Protein AF-I4B766-F1 (afdb_monomer)

pLDDT: mean 84.61, std 9.92, range [48.22, 97.88]

Foldseek 3Di:
DEDQDLAAEEAAWAQQLQQFPPVLVVSQVVQHAYEYELLLQQLPCVVDARPHYEYEDEALDDAQSNQLRDPPHAYAYEYEPNHHPNNPDHPDDHHYAYAYEPPDDDDGHYFHDLLDSSRSVVRCSLPPHYPDPAHEYEYHSQQLFADVVQQTHPSSQSRDDPVCSVVVVVVSVVVFVVQQDDWDAAPVGDIGTGHPSSNSSLVSSLVVLVPGDPRYAAEYAHPRHNNHPSHHYDHRDGD

Structure (mmCIF, N/CA/C/O backbone):
data_AF-I4B766-F1
#
_entry.id   AF-I4B766-F1
#
loop_
_atom_site.group_PDB
_atom_site.id
_atom_site.type_symbol
_atom_site.label_atom_id
_atom_site.label_alt_id
_atom_site.label_comp_id
_atom_site.label_asym_id
_atom_site.label_entity_id
_atom_site.label_seq_id
_atom_site.pdbx_PDB_ins_code
_atom_site.Cartn_x
_atom_site.Cartn_y
_atom_site.Cartn_z
_atom_site.occupancy
_atom_site.B_iso_or_equiv
_atom_site.auth_seq_id
_atom_site.auth_comp_id
_atom_site.auth_asym_id
_atom_site.auth_atom_id
_atom_site.pdbx_PDB_model_num
ATOM 1 N N . MET A 1 1 ? -17.262 0.513 9.014 1.00 52.03 1 MET A N 1
ATOM 2 C CA . MET A 1 1 ? -16.783 -0.826 8.603 1.00 52.03 1 MET A CA 1
ATOM 3 C C . MET A 1 1 ? -16.331 -1.555 9.855 1.00 52.03 1 MET A C 1
ATOM 5 O O . MET A 1 1 ? -15.591 -0.949 10.618 1.00 52.03 1 MET A O 1
ATOM 9 N N . SER A 1 2 ? -16.809 -2.775 10.104 1.00 48.22 2 SER A N 1
ATOM 10 C CA . SER A 1 2 ? -16.360 -3.626 11.214 1.00 48.22 2 SER A CA 1
ATOM 11 C C . SER A 1 2 ? -15.450 -4.730 10.671 1.00 48.22 2 SER A C 1
ATOM 13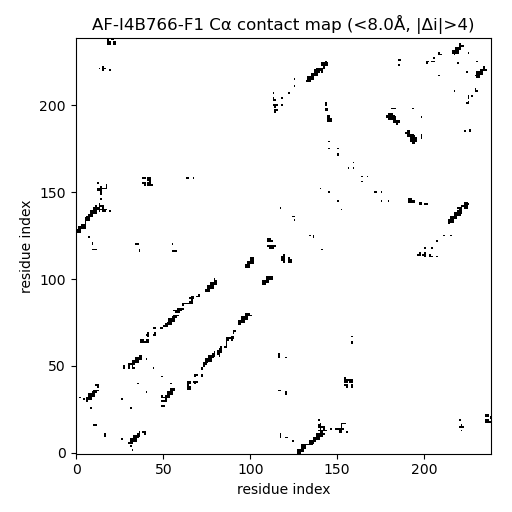 O O . SER A 1 2 ? -15.782 -5.365 9.671 1.00 48.22 2 SER A O 1
ATOM 15 N N . SER A 1 3 ? -14.290 -4.951 11.296 1.00 55.28 3 SER A N 1
ATOM 16 C CA . SER A 1 3 ? -13.492 -6.161 11.062 1.00 55.28 3 SER A CA 1
ATOM 17 C C . SER A 1 3 ? -13.573 -7.079 12.275 1.00 55.28 3 SER A C 1
ATOM 19 O O . SER A 1 3 ? -13.255 -6.656 13.382 1.00 55.28 3 SER A O 1
ATOM 21 N N . GLU A 1 4 ? -13.968 -8.335 12.053 1.00 61.53 4 GLU A N 1
ATOM 22 C CA . GLU A 1 4 ? -14.060 -9.373 13.098 1.00 61.53 4 GLU A CA 1
ATOM 23 C C . GLU A 1 4 ? -12.710 -9.735 13.742 1.00 61.53 4 GLU A C 1
ATOM 25 O O . GLU A 1 4 ? -12.682 -10.268 14.846 1.00 61.53 4 GLU A O 1
ATOM 30 N N . ALA A 1 5 ? -11.592 -9.426 13.077 1.00 67.00 5 ALA A N 1
ATOM 31 C CA . ALA A 1 5 ? -10.244 -9.639 13.588 1.00 67.00 5 ALA A CA 1
ATOM 32 C C . ALA A 1 5 ? -9.414 -8.361 13.414 1.00 67.00 5 ALA A C 1
ATOM 34 O O . ALA A 1 5 ? -9.482 -7.705 12.369 1.00 67.00 5 ALA A O 1
ATOM 35 N N . GLY A 1 6 ? -8.598 -8.033 14.418 1.00 89.88 6 GLY A N 1
ATOM 36 C CA . GLY A 1 6 ? -7.631 -6.933 14.376 1.00 89.88 6 GLY A CA 1
ATOM 37 C C . GLY A 1 6 ? -6.416 -7.198 13.477 1.00 89.88 6 GLY A C 1
ATOM 38 O O . GLY A 1 6 ? -5.398 -6.550 13.672 1.00 89.88 6 GLY A O 1
ATOM 39 N N . LEU A 1 7 ? -6.486 -8.148 12.535 1.00 95.31 7 LEU A N 1
ATOM 40 C CA . LEU A 1 7 ? -5.377 -8.571 11.676 1.00 95.31 7 LEU A CA 1
ATOM 41 C C . LEU A 1 7 ? -5.527 -8.013 10.254 1.00 95.31 7 LEU A C 1
ATOM 43 O O . LEU A 1 7 ? -6.468 -8.360 9.533 1.00 95.31 7 LEU A O 1
ATOM 47 N N . PHE A 1 8 ? -4.558 -7.205 9.832 1.00 97.25 8 PHE A N 1
ATOM 48 C CA . PHE A 1 8 ? -4.553 -6.526 8.538 1.00 97.25 8 PHE A CA 1
ATOM 49 C C . PHE A 1 8 ? -3.269 -6.797 7.758 1.00 97.25 8 PHE A C 1
ATOM 51 O O . PHE A 1 8 ? -2.183 -6.874 8.330 1.00 97.25 8 PHE A O 1
ATOM 58 N N . ALA A 1 9 ? -3.399 -6.886 6.437 1.00 97.75 9 ALA A N 1
ATOM 59 C CA . ALA A 1 9 ? -2.281 -6.981 5.506 1.00 97.75 9 ALA A CA 1
ATOM 60 C C . ALA A 1 9 ? -2.401 -5.875 4.455 1.00 97.75 9 ALA A C 1
ATOM 62 O O . ALA A 1 9 ? -3.359 -5.847 3.685 1.00 97.75 9 ALA A O 1
ATOM 63 N N . LEU A 1 10 ? -1.448 -4.950 4.441 1.00 97.62 10 LEU A N 1
ATOM 64 C CA . LEU A 1 10 ? -1.419 -3.807 3.538 1.00 97.62 10 LEU A CA 1
ATOM 65 C C . LEU A 1 10 ? -0.436 -4.089 2.416 1.00 97.62 10 LEU A C 1
ATOM 67 O O . LEU A 1 10 ? 0.755 -4.286 2.659 1.00 97.62 10 LEU A O 1
ATOM 71 N N . ILE A 1 11 ? -0.952 -4.090 1.193 1.00 96.56 11 ILE A N 1
ATOM 72 C CA . ILE A 1 11 ? -0.219 -4.460 -0.009 1.00 96.56 11 ILE A CA 1
ATOM 73 C C . ILE A 1 11 ? 0.042 -3.206 -0.846 1.00 96.56 11 ILE A C 1
ATOM 75 O O . ILE A 1 11 ? -0.844 -2.673 -1.529 1.00 96.56 11 ILE A O 1
ATOM 79 N N . GLY A 1 12 ? 1.274 -2.716 -0.759 1.00 93.50 12 GLY A N 1
ATOM 80 C CA . GLY A 1 12 ? 1.823 -1.670 -1.612 1.00 93.50 12 GLY A CA 1
ATOM 81 C C . GLY A 1 12 ? 2.318 -2.208 -2.955 1.00 93.50 12 GLY A C 1
ATOM 82 O O . GLY A 1 12 ? 2.322 -3.411 -3.201 1.00 93.50 12 GLY A O 1
ATOM 83 N N . ALA A 1 13 ? 2.745 -1.299 -3.831 1.00 88.88 13 ALA A N 1
ATOM 84 C CA . ALA A 1 13 ? 3.254 -1.627 -5.167 1.00 88.88 13 ALA A CA 1
ATOM 85 C C . ALA A 1 13 ? 4.788 -1.721 -5.253 1.00 88.88 13 ALA A C 1
ATOM 87 O O . ALA A 1 13 ? 5.343 -1.825 -6.350 1.00 88.88 13 ALA A O 1
ATOM 88 N N . GLY A 1 14 ? 5.467 -1.644 -4.109 1.00 89.06 14 GLY A N 1
ATOM 89 C CA . GLY A 1 14 ? 6.917 -1.680 -4.022 1.00 89.06 14 GLY A CA 1
ATOM 90 C C . GLY A 1 14 ? 7.505 -3.021 -4.494 1.00 89.06 14 GLY A C 1
ATOM 91 O O . GLY A 1 14 ? 6.898 -4.067 -4.235 1.00 89.06 14 GLY A O 1
ATOM 92 N N . PRO A 1 15 ? 8.671 -3.018 -5.172 1.00 86.44 15 PRO A N 1
ATOM 93 C CA . PRO A 1 15 ? 9.319 -4.226 -5.689 1.00 86.44 15 PRO A CA 1
ATOM 94 C C . PRO A 1 15 ? 9.550 -5.341 -4.66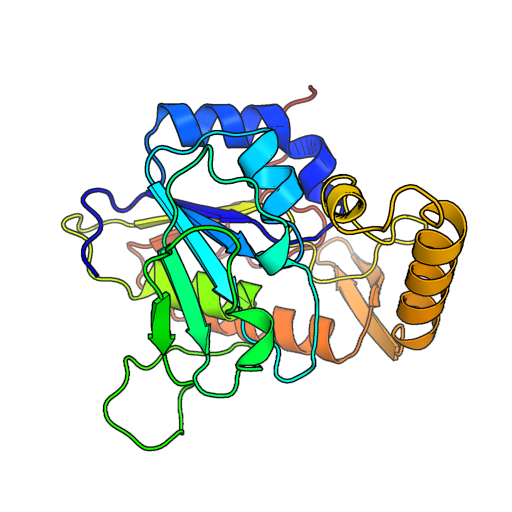3 1.00 86.44 15 PRO A C 1
ATOM 96 O O . PRO A 1 15 ? 9.545 -6.514 -5.027 1.00 86.44 15 PRO A O 1
ATOM 99 N N . SER A 1 16 ? 9.705 -5.022 -3.375 1.00 88.62 16 SER A N 1
ATOM 100 C CA . SER A 1 16 ? 9.927 -6.046 -2.345 1.00 88.62 16 SER A CA 1
ATOM 101 C C . SER A 1 16 ? 8.760 -7.006 -2.144 1.00 88.62 16 SER A C 1
ATOM 103 O O . SER A 1 16 ? 8.944 -8.082 -1.569 1.00 88.62 16 SER A O 1
ATOM 105 N N . LEU A 1 17 ? 7.574 -6.660 -2.651 1.00 91.62 17 LEU A N 1
ATOM 106 C CA . LEU A 1 17 ? 6.425 -7.557 -2.671 1.00 91.62 17 LEU A CA 1
ATOM 107 C C . LEU A 1 17 ? 6.718 -8.863 -3.427 1.00 91.62 17 LEU A C 1
ATOM 109 O O . LEU A 1 17 ? 6.126 -9.896 -3.111 1.00 91.62 17 LEU A O 1
ATOM 113 N N . ASP A 1 18 ? 7.644 -8.843 -4.389 1.00 89.44 18 ASP A N 1
ATOM 114 C CA . ASP A 1 18 ? 8.022 -10.017 -5.184 1.00 89.44 18 ASP A CA 1
ATOM 115 C C . ASP A 1 18 ? 8.588 -11.161 -4.329 1.00 89.44 18 ASP A C 1
ATOM 117 O O . ASP A 1 18 ? 8.518 -12.316 -4.745 1.00 89.44 18 ASP A O 1
ATOM 121 N N . TYR A 1 19 ? 9.075 -10.855 -3.122 1.00 90.19 19 TYR A N 1
ATOM 122 C CA . TYR A 1 19 ? 9.678 -11.820 -2.200 1.00 90.19 19 TYR A CA 1
ATOM 123 C C . TYR A 1 19 ? 8.750 -12.256 -1.058 1.00 90.19 19 TYR A C 1
ATOM 125 O O . TYR A 1 19 ? 9.179 -13.009 -0.196 1.00 90.19 19 TYR A O 1
ATOM 133 N N . CYS A 1 20 ? 7.499 -11.789 -1.019 1.00 93.25 20 CYS A N 1
ATOM 134 C CA . CYS A 1 20 ? 6.600 -11.969 0.131 1.00 93.25 20 CYS A CA 1
ATOM 135 C C . CYS A 1 20 ? 5.576 -13.114 -0.033 1.00 93.25 20 CYS A C 1
ATOM 137 O O . CYS A 1 20 ? 4.532 -13.114 0.624 1.00 93.25 20 CYS A O 1
ATOM 139 N N . ASP A 1 21 ? 5.811 -14.067 -0.943 1.00 93.50 21 ASP A N 1
ATOM 140 C CA . ASP A 1 21 ? 4.849 -15.137 -1.260 1.00 93.50 21 ASP A CA 1
ATOM 141 C C . ASP A 1 21 ? 4.462 -15.966 -0.010 1.00 93.50 21 ASP A C 1
ATOM 143 O O . ASP A 1 21 ? 3.279 -16.275 0.200 1.00 93.50 21 ASP A O 1
ATOM 147 N N . THR A 1 22 ? 5.441 -16.291 0.842 1.00 94.88 22 THR A N 1
ATOM 148 C CA . THR A 1 22 ? 5.249 -17.085 2.068 1.00 94.88 22 THR A CA 1
ATOM 149 C C . THR A 1 22 ? 4.428 -16.325 3.107 1.00 94.88 22 THR A C 1
ATOM 151 O O . THR A 1 22 ? 3.472 -16.862 3.669 1.00 94.88 22 THR A O 1
ATOM 154 N N . GLU A 1 23 ? 4.748 -15.052 3.324 1.00 96.62 23 GLU A N 1
ATOM 155 C CA . GLU A 1 23 ? 4.090 -14.174 4.293 1.00 96.62 23 GLU A CA 1
ATOM 156 C C . GLU A 1 23 ? 2.638 -13.916 3.903 1.00 96.62 23 GLU A C 1
ATOM 158 O O . GLU A 1 23 ? 1.744 -13.987 4.746 1.00 96.62 23 GLU A O 1
ATOM 163 N N . ILE A 1 24 ? 2.379 -13.670 2.616 1.00 96.88 24 ILE A N 1
ATOM 164 C CA . ILE A 1 24 ? 1.016 -13.493 2.106 1.00 96.88 24 ILE A CA 1
ATOM 165 C C . ILE A 1 24 ? 0.209 -14.775 2.327 1.00 96.88 24 ILE A C 1
ATOM 167 O O . ILE A 1 24 ? -0.932 -14.715 2.788 1.00 96.88 24 ILE A O 1
ATOM 171 N N . SER A 1 25 ? 0.804 -15.940 2.059 1.00 95.88 25 SER A N 1
ATOM 172 C CA . SER A 1 25 ? 0.158 -17.241 2.273 1.00 95.88 25 SER A CA 1
ATOM 173 C C . SER A 1 25 ? -0.149 -17.508 3.749 1.00 95.88 25 SER A C 1
ATOM 175 O O . SER A 1 25 ? -1.208 -18.046 4.080 1.00 95.88 25 SER A O 1
ATOM 177 N N . ASP A 1 26 ? 0.739 -17.107 4.656 1.00 96.25 26 ASP A N 1
ATOM 178 C CA . ASP A 1 26 ? 0.492 -17.168 6.094 1.00 96.25 26 ASP A CA 1
ATOM 179 C C . ASP A 1 26 ? -0.667 -16.258 6.523 1.00 96.25 26 ASP A C 1
ATOM 181 O O . ASP A 1 26 ? -1.613 -16.712 7.169 1.00 96.25 26 ASP A O 1
ATOM 185 N N . LEU A 1 27 ? -0.659 -15.002 6.077 1.00 96.88 27 LEU A N 1
ATOM 186 C CA . LEU A 1 27 ? -1.700 -14.022 6.392 1.00 96.88 27 LEU A CA 1
ATOM 187 C C . LEU A 1 27 ? -3.075 -14.430 5.849 1.00 96.88 27 LEU A C 1
ATOM 189 O O . LEU A 1 27 ? -4.090 -14.225 6.519 1.00 96.88 27 LEU A O 1
ATOM 193 N N . LEU A 1 28 ? -3.116 -15.071 4.678 1.00 95.56 28 LEU A N 1
ATOM 194 C CA . LEU A 1 28 ? -4.330 -15.678 4.132 1.00 95.56 28 LEU A CA 1
ATOM 195 C C . LEU A 1 28 ? -4.878 -16.770 5.058 1.00 95.56 28 LEU A C 1
ATOM 197 O O . LEU A 1 28 ? -6.074 -16.771 5.354 1.00 95.56 28 LEU A O 1
ATOM 201 N N . ARG A 1 29 ? -4.016 -17.676 5.546 1.00 95.38 29 ARG A N 1
ATOM 202 C CA . ARG A 1 29 ? -4.412 -18.753 6.474 1.00 95.38 29 ARG A CA 1
ATOM 203 C C . ARG A 1 29 ? -4.898 -18.208 7.814 1.00 95.38 29 ARG A C 1
ATOM 205 O O . ARG A 1 29 ? -5.862 -18.734 8.363 1.00 95.38 29 ARG A O 1
ATOM 212 N N . ARG A 1 30 ? -4.2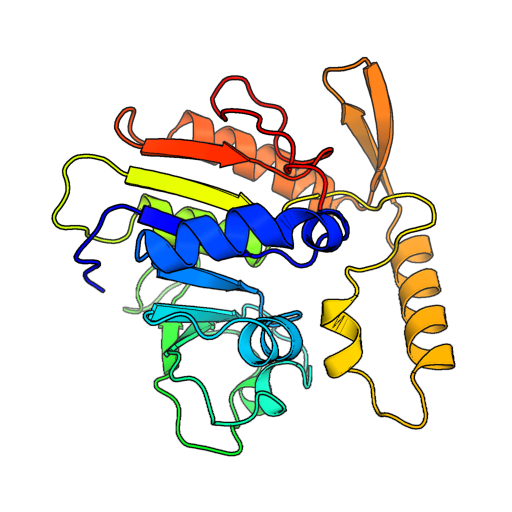73 -17.138 8.308 1.00 94.19 30 ARG A N 1
ATOM 213 C CA . ARG A 1 30 ? -4.661 -16.439 9.544 1.00 94.19 30 ARG A CA 1
ATOM 214 C C . ARG A 1 30 ? -5.930 -15.589 9.396 1.00 94.19 30 ARG A C 1
ATOM 216 O O . ARG A 1 30 ? -6.421 -15.064 10.389 1.00 94.19 30 ARG A O 1
ATOM 223 N N . GLY A 1 31 ? -6.470 -15.455 8.182 1.00 93.31 31 GLY A N 1
ATOM 224 C CA . GLY A 1 31 ? -7.712 -14.725 7.929 1.00 93.31 31 GLY A CA 1
ATOM 225 C C . GLY A 1 31 ? -7.564 -13.202 7.962 1.00 93.31 31 GLY A C 1
ATOM 226 O O . GLY A 1 31 ? -8.520 -12.515 8.320 1.00 93.31 31 GLY A O 1
ATOM 227 N N . ALA A 1 32 ? -6.392 -12.670 7.600 1.00 95.00 32 ALA A N 1
ATOM 228 C CA . ALA A 1 32 ? -6.164 -11.227 7.535 1.00 95.00 32 ALA A CA 1
ATOM 229 C C . ALA A 1 32 ? -7.143 -10.527 6.573 1.00 95.00 32 ALA A C 1
ATOM 231 O O . ALA A 1 32 ? -7.510 -11.075 5.527 1.00 95.00 32 ALA A O 1
ATOM 232 N N . HIS A 1 33 ? -7.525 -9.285 6.887 1.00 95.25 33 HIS A N 1
ATOM 233 C CA . HIS A 1 33 ? -8.171 -8.404 5.910 1.00 95.25 33 HIS A CA 1
ATOM 234 C C . HIS A 1 33 ? -7.088 -7.736 5.060 1.00 95.25 33 HIS A C 1
ATOM 236 O O . HIS A 1 33 ? -6.251 -6.989 5.568 1.00 95.25 33 HIS A O 1
ATOM 242 N N . PHE A 1 34 ? -7.110 -8.008 3.757 1.00 96.25 34 PHE A N 1
ATOM 243 C CA . PHE A 1 34 ? -6.157 -7.451 2.805 1.00 96.25 34 PHE A CA 1
ATOM 244 C C . PHE A 1 34 ? -6.609 -6.079 2.303 1.00 96.25 34 PHE A C 1
ATOM 246 O O . PHE A 1 34 ? -7.656 -5.956 1.665 1.00 96.25 34 PHE A O 1
ATOM 253 N N . PHE A 1 35 ? -5.809 -5.054 2.569 1.00 96.81 35 PHE A N 1
ATOM 254 C CA . PHE A 1 35 ? -5.934 -3.729 1.971 1.00 96.81 35 PHE A CA 1
ATOM 255 C C . PHE A 1 35 ? -4.921 -3.618 0.842 1.00 96.81 35 PHE A C 1
ATOM 257 O O . PHE A 1 35 ? -3.732 -3.849 1.044 1.00 96.81 35 PHE A O 1
ATOM 264 N N . ILE A 1 36 ? -5.396 -3.331 -0.363 1.00 95.12 36 ILE A N 1
ATOM 265 C CA . ILE A 1 36 ? -4.622 -3.526 -1.586 1.00 95.12 36 ILE A CA 1
ATOM 266 C C . ILE A 1 36 ? -4.590 -2.219 -2.373 1.00 95.12 36 ILE A C 1
ATOM 268 O O . ILE A 1 36 ? -5.640 -1.638 -2.650 1.00 95.12 36 ILE A O 1
ATOM 272 N N . SER A 1 37 ? -3.396 -1.773 -2.766 1.00 92.88 37 SER A N 1
ATOM 273 C CA . SER A 1 37 ? -3.249 -0.621 -3.665 1.00 92.88 37 SER A CA 1
ATOM 274 C C . SER A 1 37 ? -3.829 -0.947 -5.044 1.00 92.88 37 SER A C 1
ATOM 276 O O . SER A 1 37 ? -3.584 -2.025 -5.590 1.00 92.88 37 SER A O 1
ATOM 278 N N . ASP A 1 38 ? -4.576 -0.016 -5.630 1.00 88.12 38 ASP A N 1
ATOM 279 C CA . ASP A 1 38 ? -5.196 -0.176 -6.949 1.00 88.12 38 ASP A CA 1
ATOM 280 C C . ASP A 1 38 ? -4.236 -0.618 -8.064 1.00 88.12 38 ASP A C 1
ATOM 282 O O . ASP A 1 38 ? -4.604 -1.468 -8.878 1.00 88.12 38 ASP A O 1
ATOM 286 N N . SER A 1 39 ? -3.011 -0.095 -8.071 1.00 85.06 39 SER A N 1
ATOM 287 C CA . SER A 1 39 ? -1.978 -0.345 -9.081 1.00 85.06 39 SER A CA 1
ATOM 288 C C . SER A 1 39 ? -1.466 -1.785 -9.147 1.00 85.06 39 SER A C 1
ATOM 290 O O . SER A 1 39 ? -0.853 -2.152 -10.145 1.00 85.06 39 SER A O 1
ATOM 292 N N . ILE A 1 40 ? -1.718 -2.606 -8.125 1.00 87.69 40 ILE A N 1
ATOM 293 C CA . ILE A 1 40 ? -1.322 -4.027 -8.095 1.00 87.69 40 ILE A CA 1
ATOM 294 C C . ILE A 1 40 ? -2.504 -4.967 -7.891 1.00 87.69 40 ILE A C 1
ATOM 296 O O . ILE A 1 40 ? -2.341 -6.189 -7.898 1.00 87.69 40 ILE A O 1
ATOM 300 N N . ALA A 1 41 ? -3.708 -4.420 -7.714 1.00 89.38 41 ALA A N 1
ATOM 301 C CA . ALA A 1 41 ? -4.868 -5.186 -7.293 1.00 89.38 41 ALA A CA 1
ATOM 302 C C . ALA A 1 41 ? -5.235 -6.306 -8.273 1.00 89.38 41 ALA A C 1
ATOM 304 O O . ALA A 1 41 ? -5.638 -7.381 -7.835 1.00 89.38 41 ALA A O 1
ATOM 305 N N . SER A 1 42 ? -5.055 -6.104 -9.585 1.00 84.38 42 SER A N 1
ATOM 306 C CA . SER A 1 42 ? -5.356 -7.155 -10.565 1.00 84.38 42 SER A CA 1
ATOM 307 C C . SER A 1 42 ? -4.394 -8.332 -10.450 1.00 84.38 42 SER A C 1
ATOM 309 O O . SER A 1 42 ? -4.847 -9.474 -10.386 1.00 84.38 42 SER A O 1
ATOM 311 N N . GLY A 1 43 ? -3.085 -8.067 -10.419 1.00 85.69 43 GLY A N 1
ATOM 312 C CA . GLY A 1 43 ? -2.075 -9.119 -10.299 1.00 85.69 43 GLY A CA 1
ATOM 313 C C . GLY A 1 43 ? -2.166 -9.835 -8.953 1.00 85.69 43 GLY A C 1
ATOM 314 O O . GLY A 1 43 ? -2.143 -11.067 -8.898 1.00 85.69 43 GLY A O 1
ATOM 315 N N . PHE A 1 44 ? -2.370 -9.073 -7.873 1.00 90.81 44 PHE A N 1
ATOM 316 C CA . PHE A 1 44 ? -2.521 -9.628 -6.533 1.00 90.81 44 PHE A CA 1
ATOM 317 C C . PHE A 1 44 ? -3.748 -10.539 -6.432 1.00 90.81 44 PHE A C 1
ATOM 319 O O . PHE A 1 44 ? -3.616 -11.707 -6.082 1.00 90.81 44 PHE A O 1
ATOM 326 N N . LEU A 1 45 ? -4.940 -10.050 -6.788 1.00 89.31 45 LEU A N 1
ATOM 327 C CA . LEU A 1 45 ? -6.185 -10.814 -6.629 1.00 89.31 45 LEU A CA 1
ATOM 328 C C . LEU A 1 45 ? -6.297 -12.003 -7.594 1.00 89.31 45 LEU A C 1
ATOM 330 O O . LEU A 1 45 ? -7.066 -12.930 -7.348 1.00 89.31 45 LEU A O 1
ATOM 334 N N . ARG A 1 46 ? -5.536 -12.004 -8.694 1.00 85.25 46 ARG A N 1
ATOM 335 C CA . ARG A 1 46 ? -5.427 -13.173 -9.574 1.00 85.25 46 ARG A CA 1
ATOM 336 C C . ARG A 1 46 ? -4.609 -14.288 -8.925 1.00 85.25 46 ARG A C 1
ATOM 338 O O . ARG A 1 46 ? -4.979 -15.456 -9.037 1.00 85.25 46 ARG A O 1
ATOM 345 N N . ARG A 1 47 ? -3.496 -13.932 -8.280 1.00 88.31 47 ARG A N 1
ATOM 346 C CA . ARG A 1 47 ? -2.571 -14.887 -7.653 1.00 88.31 47 ARG A CA 1
ATOM 347 C C . ARG A 1 47 ? -3.087 -15.380 -6.307 1.00 88.31 47 ARG A C 1
ATOM 349 O O . ARG A 1 47 ? -3.049 -16.576 -6.035 1.00 88.31 47 ARG A O 1
ATOM 356 N N . TRP A 1 48 ? -3.582 -14.466 -5.485 1.00 90.25 48 TRP A N 1
ATOM 357 C CA . TRP A 1 48 ? -4.052 -14.736 -4.137 1.00 90.25 48 TRP A CA 1
ATOM 358 C C . TRP A 1 48 ? -5.544 -14.453 -4.044 1.00 90.25 48 TRP A C 1
ATOM 360 O O . TRP A 1 48 ? -6.018 -13.412 -4.489 1.00 90.25 48 TRP A O 1
ATOM 370 N N . ARG A 1 49 ? -6.293 -15.382 -3.443 1.00 89.31 49 ARG A N 1
ATOM 371 C CA . ARG A 1 49 ? -7.754 -15.297 -3.294 1.00 89.31 49 ARG A CA 1
ATOM 372 C C . ARG A 1 49 ? -8.128 -15.052 -1.827 1.00 89.31 49 ARG A C 1
ATOM 374 O O . ARG A 1 49 ? -8.578 -15.983 -1.156 1.00 89.31 49 ARG A O 1
ATOM 381 N N . PRO A 1 50 ? -7.886 -13.845 -1.281 1.00 91.12 50 PRO A N 1
ATOM 382 C CA . PRO A 1 50 ? -8.244 -13.534 0.097 1.00 91.12 50 PRO A CA 1
ATOM 383 C C . PRO A 1 50 ? -9.752 -13.636 0.307 1.00 91.12 50 PRO A C 1
ATOM 385 O O . PRO A 1 50 ? -10.538 -13.210 -0.534 1.00 91.12 50 PRO A O 1
ATOM 388 N N . ARG A 1 51 ? -10.158 -14.144 1.476 1.00 89.81 51 ARG A N 1
ATOM 389 C CA . ARG A 1 51 ? -11.573 -14.159 1.887 1.00 89.81 51 ARG A CA 1
ATOM 390 C C . ARG A 1 51 ? -12.126 -12.749 2.103 1.00 89.81 51 ARG A C 1
ATOM 392 O O . ARG A 1 51 ? -13.324 -12.534 1.981 1.00 89.81 51 ARG A O 1
ATOM 399 N N . ARG A 1 52 ? -11.255 -11.805 2.478 1.00 91.25 52 ARG A N 1
ATOM 400 C CA . ARG A 1 52 ? -11.602 -10.413 2.776 1.00 91.25 52 ARG A CA 1
ATOM 401 C C . ARG A 1 52 ? -10.568 -9.480 2.164 1.00 91.25 52 ARG A C 1
ATOM 403 O O . ARG A 1 52 ? -9.422 -9.443 2.612 1.00 91.25 52 ARG A O 1
ATOM 410 N N . ALA A 1 53 ? -10.990 -8.720 1.158 1.00 93.38 53 ALA A N 1
ATOM 411 C CA . ALA A 1 53 ? -10.155 -7.737 0.487 1.00 93.38 53 ALA A CA 1
ATOM 412 C C . ALA A 1 53 ? -10.880 -6.411 0.251 1.00 93.38 53 ALA A C 1
ATOM 414 O O . ALA A 1 53 ? -12.080 -6.360 -0.046 1.00 93.38 53 ALA A O 1
ATOM 415 N N . SER A 1 54 ? -10.108 -5.337 0.355 1.00 94.19 54 SER A N 1
ATOM 416 C CA . SER A 1 54 ? -10.516 -3.979 0.032 1.00 94.19 54 SER A CA 1
ATOM 417 C C . SER A 1 54 ? -9.439 -3.322 -0.822 1.00 94.19 54 SER A C 1
ATOM 419 O O . SER A 1 54 ? -8.287 -3.218 -0.404 1.00 94.19 54 SER A O 1
ATOM 421 N N . VAL A 1 55 ? -9.808 -2.892 -2.024 1.00 93.12 55 VAL A N 1
ATOM 422 C CA . VAL A 1 55 ? -8.917 -2.167 -2.933 1.00 93.12 55 VAL A CA 1
ATOM 423 C C . VAL A 1 55 ? -9.071 -0.675 -2.679 1.00 93.12 55 VAL A C 1
ATOM 425 O O . VAL A 1 55 ? -10.190 -0.165 -2.685 1.00 93.12 55 VAL A O 1
ATOM 428 N N . PHE A 1 56 ? -7.961 0.021 -2.463 1.00 93.25 56 PHE A N 1
ATOM 429 C CA . PHE A 1 56 ? -7.943 1.458 -2.221 1.00 93.25 56 PHE A CA 1
ATOM 430 C C . PHE A 1 56 ? -7.512 2.208 -3.471 1.00 93.25 56 PHE A C 1
ATOM 432 O O . PHE A 1 56 ? -6.557 1.816 -4.141 1.00 93.25 56 PHE A O 1
ATOM 439 N N . THR A 1 57 ? -8.197 3.314 -3.748 1.00 89.94 57 THR A N 1
ATOM 440 C CA . THR A 1 57 ? -7.833 4.224 -4.832 1.00 89.94 57 THR A CA 1
ATOM 441 C C . THR A 1 57 ? -7.990 5.675 -4.412 1.00 89.94 57 THR A C 1
ATOM 443 O O . THR A 1 57 ? -8.987 6.063 -3.798 1.00 89.94 57 THR A O 1
ATOM 446 N N . VAL A 1 58 ? -6.975 6.471 -4.736 1.00 88.50 58 VAL A N 1
ATOM 447 C CA . VAL A 1 58 ? -6.922 7.919 -4.475 1.00 88.50 58 VAL A CA 1
ATOM 448 C C . VAL A 1 58 ? -6.684 8.729 -5.747 1.00 88.50 58 VAL A C 1
ATOM 450 O O . VAL A 1 58 ? -6.638 9.954 -5.694 1.00 88.50 58 VAL A O 1
ATOM 453 N N . GLU A 1 59 ? -6.514 8.066 -6.893 1.00 84.12 59 GLU A N 1
ATOM 454 C CA . GLU A 1 59 ? -6.039 8.722 -8.104 1.00 84.12 59 GLU A CA 1
ATOM 455 C C . GLU A 1 59 ? -7.105 9.633 -8.720 1.00 84.12 59 GLU A C 1
ATOM 457 O O . GLU A 1 59 ? -8.191 9.194 -9.118 1.00 84.12 59 GLU A O 1
ATOM 462 N N . ASN A 1 60 ? -6.745 10.904 -8.885 1.00 83.62 60 ASN A N 1
ATOM 463 C CA . ASN A 1 60 ? -7.574 11.904 -9.552 1.00 83.62 60 ASN A CA 1
ATOM 464 C C . ASN A 1 60 ? -7.433 11.858 -11.089 1.00 83.62 60 ASN A C 1
ATOM 466 O O . ASN A 1 60 ? -8.362 12.231 -11.820 1.00 83.62 60 ASN A O 1
ATOM 470 N N . ARG A 1 61 ? -6.315 11.342 -11.615 1.00 82.75 61 ARG A N 1
ATOM 471 C CA . ARG A 1 61 ? -6.115 11.111 -13.051 1.00 82.75 61 ARG A CA 1
ATOM 472 C C . ARG A 1 61 ? -6.787 9.824 -13.507 1.00 82.75 61 ARG A C 1
ATOM 474 O O . ARG A 1 61 ? -7.120 8.917 -12.748 1.00 82.75 61 ARG A O 1
ATOM 481 N N . ARG A 1 62 ? -7.006 9.728 -14.814 1.00 78.69 62 ARG A N 1
ATOM 482 C CA . ARG A 1 62 ? -7.531 8.501 -15.406 1.00 78.69 62 ARG A CA 1
ATOM 483 C C . ARG A 1 62 ? -6.435 7.433 -15.421 1.00 78.69 62 ARG A C 1
ATOM 485 O O . ARG A 1 62 ? -5.444 7.600 -16.124 1.00 78.69 62 ARG A O 1
ATOM 492 N N . HIS A 1 63 ? -6.673 6.306 -14.761 1.00 73.62 63 HIS A N 1
ATOM 493 C CA . HIS A 1 63 ? -5.868 5.093 -14.895 1.00 73.62 63 HIS A CA 1
ATOM 494 C C . HIS A 1 63 ? -6.762 3.856 -15.030 1.00 73.62 63 HIS A C 1
ATOM 496 O O . HIS A 1 63 ? -7.866 3.788 -14.487 1.00 73.62 63 HIS A O 1
ATOM 502 N N . MET A 1 64 ? -6.296 2.840 -15.753 1.00 67.69 64 MET A N 1
ATOM 503 C CA . MET A 1 64 ? -7.099 1.641 -16.035 1.00 67.69 64 MET A CA 1
ATOM 504 C C . MET A 1 64 ? -6.819 0.476 -15.079 1.00 67.69 64 MET A C 1
ATOM 506 O O . MET A 1 64 ? -7.196 -0.653 -15.386 1.00 67.69 64 MET A O 1
ATOM 510 N N . TYR A 1 65 ? -6.164 0.726 -13.938 1.00 71.81 65 TYR A N 1
ATOM 511 C CA . TYR A 1 65 ? -5.716 -0.344 -13.048 1.00 71.81 65 TYR A CA 1
ATOM 512 C C . TYR A 1 65 ? -6.880 -1.210 -12.551 1.00 71.81 65 TYR A C 1
ATOM 514 O O . TYR A 1 65 ? -6.913 -2.419 -12.768 1.00 71.81 65 TYR A O 1
ATOM 522 N N . ILE A 1 66 ? -7.913 -0.574 -12.011 1.00 69.94 66 ILE A N 1
ATOM 523 C CA . ILE A 1 66 ? -9.017 -1.267 -11.339 1.00 69.94 66 ILE A CA 1
ATOM 524 C C . ILE A 1 66 ? -10.013 -1.907 -12.326 1.00 69.94 66 ILE A C 1
ATOM 526 O O . ILE A 1 66 ? -10.633 -2.926 -12.025 1.00 69.94 66 ILE A O 1
ATOM 530 N N . HIS A 1 67 ? -10.130 -1.364 -13.542 1.00 64.81 67 HIS A N 1
ATOM 531 C CA . HIS A 1 67 ? -11.069 -1.846 -14.573 1.00 64.81 67 HIS A CA 1
ATOM 532 C C . HIS A 1 67 ? -10.862 -3.304 -14.968 1.00 64.81 67 HIS A C 1
ATOM 534 O O . HIS A 1 67 ? -11.793 -3.966 -15.424 1.00 64.81 67 HIS A O 1
ATOM 540 N N . ARG A 1 68 ? -9.619 -3.780 -14.857 1.00 64.69 68 ARG A N 1
ATOM 541 C CA . ARG A 1 68 ? -9.181 -5.067 -15.406 1.00 64.69 68 ARG A CA 1
ATOM 542 C C . ARG A 1 68 ? -9.234 -6.219 -14.409 1.00 64.69 68 ARG A C 1
ATOM 544 O O . ARG A 1 68 ? -8.908 -7.340 -14.789 1.00 64.69 68 ARG A O 1
ATOM 551 N N . ILE A 1 69 ? -9.643 -5.971 -13.165 1.00 71.69 69 ILE A N 1
ATOM 552 C CA . ILE A 1 69 ? -9.682 -7.015 -12.141 1.00 71.69 69 ILE A CA 1
ATOM 553 C C . ILE A 1 69 ? -10.790 -8.016 -12.499 1.00 71.69 69 ILE A C 1
ATOM 555 O O . ILE A 1 69 ? -11.982 -7.712 -12.403 1.00 71.69 69 ILE A O 1
ATOM 559 N N . SER A 1 70 ? -10.392 -9.213 -12.937 1.00 59.50 70 SER A N 1
ATOM 560 C CA . SER A 1 70 ? -11.307 -10.288 -13.323 1.00 59.50 70 SER A CA 1
ATOM 561 C C . SER A 1 70 ? -12.137 -10.748 -12.126 1.00 59.50 70 SER A C 1
ATOM 563 O O . SER A 1 70 ? -11.637 -10.915 -11.015 1.00 59.50 70 SER A O 1
ATOM 565 N N . GLY A 1 71 ? -13.435 -10.932 -12.356 1.00 58.06 71 GLY A N 1
ATOM 566 C CA . GLY A 1 71 ? -14.438 -11.058 -11.306 1.00 58.06 71 GLY A CA 1
ATOM 567 C C . GLY A 1 71 ? -14.534 -12.409 -10.603 1.00 58.06 71 GLY A C 1
ATOM 568 O O . GLY A 1 71 ? -15.654 -12.884 -10.444 1.00 58.06 71 GLY A O 1
ATOM 569 N N . GLU A 1 72 ? -13.407 -13.036 -10.271 1.00 67.19 72 GLU A N 1
ATOM 570 C CA . GLU A 1 72 ? -13.352 -14.330 -9.568 1.00 67.19 72 GLU A CA 1
ATOM 571 C C . GLU A 1 72 ? -13.165 -14.191 -8.053 1.00 67.19 72 GLU A C 1
ATOM 573 O O . GLU A 1 72 ? -13.475 -15.120 -7.315 1.00 67.19 72 GLU A O 1
ATOM 578 N N . VAL A 1 73 ? -12.678 -13.039 -7.587 1.00 75.50 73 VAL A N 1
ATOM 579 C CA . VAL A 1 73 ? -12.537 -12.734 -6.160 1.00 75.50 73 VAL A CA 1
ATOM 580 C C . VAL A 1 73 ? -13.467 -11.581 -5.806 1.00 75.50 73 VAL A C 1
ATOM 582 O O . VAL A 1 73 ? -13.560 -10.591 -6.549 1.00 75.50 73 VAL A O 1
ATOM 585 N N . ASP A 1 74 ? -14.161 -11.722 -4.680 1.00 82.12 74 ASP A N 1
ATOM 586 C CA . ASP A 1 74 ? -14.975 -10.664 -4.099 1.00 82.12 74 ASP A CA 1
ATOM 587 C C . ASP A 1 74 ? -14.101 -9.703 -3.301 1.00 82.12 74 ASP A C 1
ATOM 589 O O . ASP A 1 74 ? -13.306 -10.089 -2.445 1.00 82.12 74 ASP A O 1
ATOM 593 N N . PHE A 1 75 ? -14.245 -8.419 -3.608 1.00 88.06 75 PHE A N 1
ATOM 594 C CA . PHE A 1 75 ? -13.572 -7.336 -2.912 1.00 88.06 75 PHE A CA 1
ATOM 595 C C . PHE A 1 75 ? -14.457 -6.092 -2.923 1.00 88.06 75 PHE A C 1
ATOM 597 O O . PHE A 1 75 ? -15.266 -5.883 -3.833 1.00 88.06 75 PHE A O 1
ATOM 6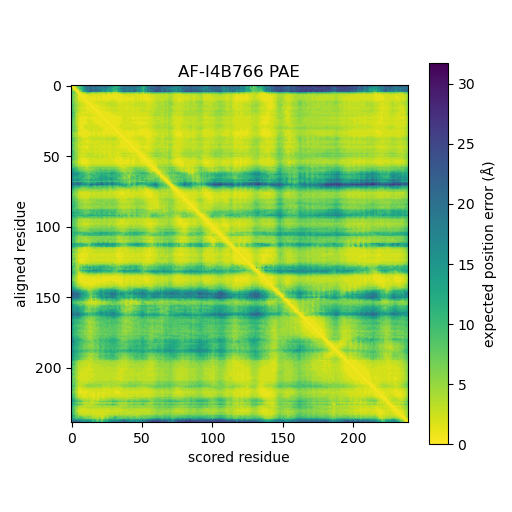04 N N . SER A 1 76 ? -14.273 -5.253 -1.909 1.00 91.12 76 SER A N 1
ATOM 605 C CA . SER A 1 76 ? -14.826 -3.897 -1.880 1.00 91.12 76 SER A CA 1
ATOM 606 C C . SER A 1 76 ? -13.811 -2.902 -2.429 1.00 91.12 76 SER A C 1
ATOM 608 O O . SER A 1 76 ? -12.606 -3.157 -2.412 1.00 91.12 76 SER A O 1
ATOM 610 N N . VAL A 1 77 ? -14.287 -1.757 -2.904 1.00 91.75 77 VAL A N 1
ATOM 611 C CA . VAL A 1 77 ? -13.431 -0.636 -3.289 1.00 91.75 77 VAL A CA 1
ATOM 612 C C . VAL A 1 77 ? -13.665 0.517 -2.333 1.00 91.75 77 VAL A C 1
ATOM 614 O O . VAL A 1 77 ? -14.798 0.966 -2.175 1.00 91.75 77 VAL A O 1
ATOM 617 N N . LEU A 1 78 ? -12.590 1.000 -1.716 1.00 93.38 78 LEU A N 1
ATOM 618 C CA . LEU A 1 78 ? -12.574 2.261 -0.992 1.00 93.38 78 LEU A CA 1
ATOM 619 C C . LEU A 1 78 ? -11.965 3.323 -1.897 1.00 93.38 78 LEU A C 1
ATOM 621 O O . LEU A 1 78 ? -10.778 3.275 -2.224 1.00 93.38 78 LEU A O 1
ATOM 625 N N . ALA A 1 79 ? -12.792 4.272 -2.316 1.00 92.56 79 ALA A N 1
ATOM 626 C CA . ALA A 1 79 ? -12.401 5.316 -3.246 1.00 92.56 79 ALA A CA 1
ATOM 627 C C . ALA A 1 79 ? -12.397 6.679 -2.562 1.00 92.56 79 ALA A C 1
ATOM 629 O O . ALA A 1 79 ? -13.377 7.077 -1.933 1.00 92.56 79 ALA A O 1
ATOM 630 N N . TYR A 1 80 ? -11.312 7.420 -2.731 1.00 92.88 80 TYR A N 1
ATOM 631 C CA . TYR A 1 80 ? -11.292 8.833 -2.393 1.00 92.88 80 TYR A CA 1
ATOM 632 C C . TYR A 1 80 ? -12.378 9.570 -3.187 1.00 92.88 80 TYR A C 1
ATOM 634 O O . TYR A 1 80 ? -12.572 9.300 -4.373 1.00 92.88 80 TYR A O 1
ATOM 642 N N . GLN A 1 81 ? -13.079 10.513 -2.563 1.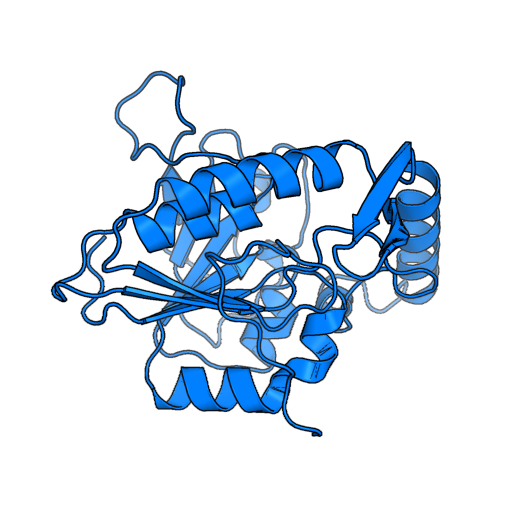00 91.31 81 GLN A N 1
ATOM 643 C CA . GLN A 1 81 ? -14.162 11.258 -3.209 1.00 91.31 81 GLN A CA 1
ATOM 644 C C . GLN A 1 81 ? -13.717 12.013 -4.471 1.00 91.31 81 GLN A C 1
ATOM 646 O O . GLN A 1 81 ? -14.489 12.126 -5.421 1.00 91.31 81 GLN A O 1
ATOM 651 N N . GLY A 1 82 ? -12.463 12.478 -4.507 1.00 88.62 82 GLY A N 1
ATOM 652 C CA . GLY A 1 82 ? -11.865 13.130 -5.673 1.00 88.62 82 GLY A CA 1
ATOM 653 C C . GLY A 1 82 ? -11.264 12.160 -6.695 1.00 88.62 82 GLY A C 1
ATOM 654 O O . GLY A 1 82 ? -10.673 12.611 -7.678 1.00 88.62 82 GLY A O 1
ATOM 655 N N . ALA A 1 83 ? -11.376 10.842 -6.485 1.00 87.62 83 ALA A N 1
ATOM 656 C CA . ALA A 1 83 ? -10.877 9.858 -7.436 1.00 87.62 83 ALA A CA 1
ATOM 657 C C . ALA A 1 83 ? -11.632 9.959 -8.767 1.00 87.62 83 ALA A C 1
ATOM 659 O O . ALA A 1 83 ? -12.837 10.224 -8.817 1.00 87.62 83 ALA A O 1
ATOM 660 N N . ASN A 1 84 ? -10.933 9.715 -9.875 1.00 86.88 84 ASN A N 1
ATOM 661 C CA . ASN A 1 84 ? -11.537 9.835 -11.193 1.00 86.88 84 ASN A CA 1
ATOM 662 C C . ASN A 1 84 ? -12.707 8.851 -11.338 1.00 86.88 84 ASN A C 1
ATOM 664 O O . ASN A 1 84 ? -12.503 7.637 -11.360 1.00 86.88 84 ASN A O 1
ATOM 668 N N . ALA A 1 85 ? -13.927 9.357 -11.530 1.00 84.56 85 ALA A N 1
ATOM 669 C CA . ALA A 1 85 ? -15.119 8.516 -11.657 1.00 84.56 85 ALA A CA 1
ATOM 670 C C . ALA A 1 85 ? -15.005 7.483 -12.789 1.00 84.56 85 ALA A C 1
ATOM 672 O O . ALA A 1 85 ? -15.609 6.410 -12.731 1.00 84.56 85 ALA A O 1
ATOM 673 N N . ARG A 1 86 ? -14.202 7.767 -13.828 1.00 83.69 86 ARG A N 1
ATOM 674 C CA . ARG A 1 86 ? -13.956 6.782 -14.880 1.00 83.69 86 ARG A CA 1
ATOM 675 C C . ARG A 1 86 ? -13.164 5.595 -14.370 1.00 83.69 86 ARG A C 1
ATOM 677 O O . ARG A 1 86 ? -13.415 4.543 -14.924 1.00 83.69 86 ARG A O 1
ATOM 684 N N . ASN A 1 87 ? -12.295 5.710 -13.363 1.00 81.56 87 ASN A N 1
ATOM 685 C CA . ASN A 1 87 ? -11.505 4.604 -12.792 1.00 81.56 87 ASN A CA 1
ATOM 686 C C . ASN A 1 87 ? -12.374 3.588 -12.030 1.00 81.56 87 ASN A C 1
ATOM 688 O O . ASN A 1 87 ? -11.974 2.437 -11.889 1.00 81.56 87 ASN A O 1
ATOM 692 N N . LEU A 1 88 ? -13.571 3.999 -11.600 1.00 83.19 88 LEU A N 1
ATOM 693 C CA . LEU A 1 88 ? -14.529 3.202 -10.824 1.00 83.19 88 LEU A CA 1
ATOM 694 C C . LEU A 1 88 ? -15.597 2.523 -11.695 1.00 83.19 88 LEU A C 1
ATOM 696 O O . LEU A 1 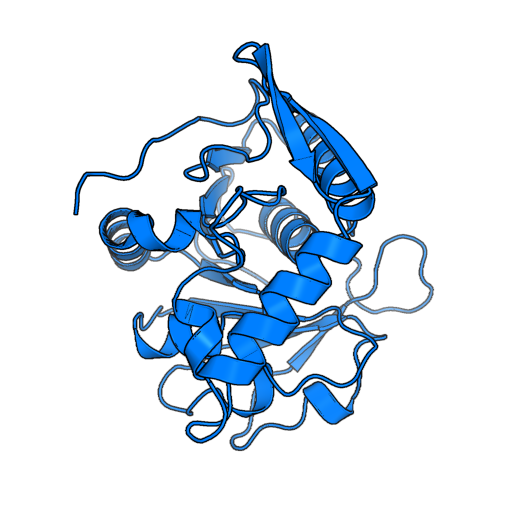88 ? -16.646 2.118 -11.201 1.00 83.19 88 LEU A O 1
ATOM 700 N N . ARG A 1 89 ? -15.378 2.425 -13.010 1.00 79.31 89 ARG A N 1
ATOM 701 C CA . ARG A 1 89 ? -16.254 1.635 -13.882 1.00 79.31 89 ARG A CA 1
ATOM 702 C C . ARG A 1 89 ? -15.702 0.218 -13.937 1.00 79.31 89 ARG A C 1
ATOM 704 O O . ARG A 1 89 ? -14.566 0.006 -14.343 1.00 79.31 89 ARG A O 1
ATOM 711 N N . PHE A 1 90 ? -16.504 -0.746 -13.518 1.00 77.00 90 PHE A N 1
ATOM 712 C CA . PHE A 1 90 ? -16.096 -2.141 -13.425 1.00 77.00 90 PHE A CA 1
ATOM 713 C C . PHE A 1 90 ? -16.819 -2.975 -14.475 1.00 77.00 90 PHE A C 1
ATOM 715 O O . PHE A 1 90 ? -17.952 -2.677 -14.847 1.00 77.00 90 PHE A O 1
ATOM 722 N N . THR A 1 91 ? -16.182 -4.057 -14.915 1.00 73.12 91 THR A N 1
ATOM 723 C CA . THR A 1 91 ? -16.814 -5.051 -15.796 1.00 73.12 91 THR A CA 1
ATOM 724 C C . THR A 1 91 ? -17.852 -5.910 -15.066 1.00 73.12 91 THR A C 1
ATOM 726 O O . THR A 1 91 ? -18.745 -6.458 -15.703 1.00 73.12 91 THR A O 1
ATOM 729 N N . LYS A 1 92 ? -17.772 -6.003 -13.731 1.00 74.50 92 LYS A N 1
ATOM 730 C CA . LYS A 1 92 ? -18.785 -6.608 -12.851 1.00 74.50 92 LYS A CA 1
ATOM 731 C C . LYS A 1 92 ? -19.131 -5.656 -11.710 1.00 74.50 92 LYS A C 1
ATOM 733 O O . LYS A 1 92 ? -18.275 -4.882 -11.296 1.00 74.50 92 LYS A O 1
ATOM 738 N N . ALA A 1 93 ? -20.349 -5.737 -11.174 1.00 71.94 93 ALA A N 1
ATOM 739 C CA . ALA A 1 93 ? -20.764 -4.911 -10.040 1.00 71.94 93 ALA A CA 1
ATOM 740 C C . ALA A 1 93 ? -19.820 -5.091 -8.836 1.00 71.94 93 ALA A C 1
ATOM 742 O O . ALA A 1 93 ? -19.463 -6.215 -8.474 1.00 71.94 93 ALA A O 1
ATOM 743 N N . ARG A 1 94 ? -19.417 -3.974 -8.223 1.00 83.12 94 ARG A N 1
ATOM 744 C CA . ARG A 1 94 ? -18.563 -3.922 -7.030 1.00 83.12 94 ARG A CA 1
ATOM 745 C C . ARG A 1 94 ? -19.168 -2.977 -6.006 1.00 83.12 94 ARG A C 1
ATOM 747 O O . ARG A 1 94 ? -19.734 -1.951 -6.372 1.00 83.12 94 ARG A O 1
ATOM 754 N N . VAL A 1 95 ? -19.012 -3.314 -4.729 1.00 87.75 95 VAL A N 1
ATOM 755 C CA . VAL A 1 95 ? -19.346 -2.395 -3.639 1.00 87.75 95 VAL A CA 1
ATOM 756 C C . VAL A 1 95 ? -18.267 -1.323 -3.595 1.00 87.75 95 VAL A C 1
ATOM 758 O O . VAL A 1 95 ? -17.108 -1.623 -3.307 1.00 87.75 95 VAL A O 1
ATOM 761 N N . VAL A 1 96 ? -18.656 -0.087 -3.894 1.00 89.81 96 VAL A N 1
ATOM 762 C CA . VAL A 1 96 ? -17.788 1.085 -3.792 1.00 89.81 96 VAL A CA 1
ATOM 763 C C . VAL A 1 96 ? -18.242 1.905 -2.595 1.00 89.81 96 VAL A C 1
ATOM 765 O O . VAL A 1 96 ? -19.387 2.346 -2.536 1.00 89.81 96 VAL A O 1
ATOM 768 N N . SER A 1 97 ? -17.340 2.119 -1.648 1.00 92.56 97 SER A N 1
ATOM 769 C CA . SER A 1 97 ? -17.527 3.046 -0.537 1.00 92.56 97 SER A CA 1
ATOM 770 C C . SER A 1 97 ? -16.589 4.224 -0.728 1.00 92.56 97 SER A C 1
ATOM 772 O O . SER A 1 97 ? -15.405 4.044 -1.015 1.00 92.56 97 SER A O 1
ATOM 774 N N . GLN A 1 98 ? -17.117 5.434 -0.588 1.00 92.62 98 GLN A N 1
ATOM 775 C CA . GLN A 1 98 ? -16.310 6.639 -0.710 1.00 92.62 98 GLN A CA 1
ATOM 776 C C . GLN A 1 98 ? -15.793 7.103 0.649 1.00 92.62 98 GLN A C 1
ATOM 778 O O . GLN A 1 98 ? -16.438 6.892 1.676 1.00 92.62 98 GLN A O 1
ATOM 783 N N . PHE A 1 99 ? -14.634 7.752 0.638 1.00 93.12 99 PHE A N 1
ATOM 784 C CA . PHE A 1 99 ? -14.063 8.434 1.792 1.00 93.12 99 PHE A CA 1
ATOM 785 C C . PHE A 1 99 ? -13.508 9.800 1.384 1.00 93.12 99 PHE A C 1
ATOM 787 O O . PHE A 1 99 ? -13.216 10.051 0.212 1.00 93.12 99 PHE A O 1
ATOM 794 N N . LYS A 1 100 ? -13.328 10.673 2.368 1.00 92.88 100 LYS A N 1
ATOM 795 C CA . LYS A 1 100 ? -12.653 11.966 2.223 1.00 92.88 100 LYS A CA 1
ATOM 796 C C . LYS A 1 100 ? -11.355 11.993 3.023 1.00 92.88 100 LYS A C 1
ATOM 798 O O . LYS A 1 100 ? -11.170 11.177 3.930 1.00 92.88 100 LYS A O 1
ATOM 803 N N . ILE A 1 101 ? -10.460 12.914 2.693 1.00 90.69 101 ILE A N 1
ATOM 804 C CA . ILE A 1 101 ? -9.200 13.098 3.421 1.00 90.69 101 ILE A CA 1
ATOM 805 C C . ILE A 1 101 ? -9.394 14.151 4.525 1.00 90.69 101 ILE A C 1
ATOM 807 O O . ILE A 1 101 ? -10.239 15.039 4.411 1.00 90.69 101 ILE A O 1
ATOM 811 N N . THR A 1 102 ? -8.647 14.036 5.626 1.00 87.94 102 THR A N 1
ATOM 812 C CA . THR A 1 102 ? -8.648 15.018 6.723 1.00 87.94 102 THR A CA 1
ATOM 813 C C . THR A 1 102 ? -8.550 16.459 6.209 1.00 87.94 102 THR A C 1
ATOM 815 O O . THR A 1 102 ? -7.664 16.780 5.423 1.00 87.94 102 THR A O 1
ATOM 818 N N . GLY A 1 103 ? -9.447 17.327 6.689 1.00 87.19 103 GLY A N 1
ATOM 819 C CA . GLY A 1 103 ? -9.535 18.738 6.290 1.00 87.19 103 GLY A CA 1
ATOM 820 C C . GLY A 1 103 ? -10.578 19.026 5.207 1.00 87.19 103 GLY A C 1
ATOM 821 O O . GLY A 1 103 ? -10.935 20.182 5.003 1.00 87.19 103 GLY A O 1
ATOM 822 N N . GLU A 1 104 ? -11.122 17.999 4.552 1.00 89.06 104 GLU A N 1
ATOM 823 C CA . GLU A 1 104 ? -12.160 18.174 3.536 1.00 89.06 104 GLU A CA 1
ATOM 824 C C . GLU A 1 104 ? -13.578 18.207 4.127 1.00 89.06 104 GLU A C 1
ATOM 826 O O . GLU A 1 104 ? -13.908 17.513 5.098 1.00 89.06 104 GLU A O 1
ATOM 831 N N . SER A 1 105 ? -14.451 18.994 3.500 1.00 87.12 105 SER A N 1
ATOM 832 C CA . SER A 1 105 ? -15.865 19.139 3.868 1.00 87.12 105 SER A CA 1
ATOM 833 C C . SER A 1 105 ? -16.706 17.897 3.523 1.00 87.12 105 SER A C 1
ATOM 835 O O . SER A 1 105 ? -16.302 17.058 2.721 1.00 87.12 105 SER A O 1
ATOM 837 N N . GLY A 1 106 ? -17.898 17.781 4.123 1.00 87.25 106 GLY A N 1
ATOM 838 C CA . GLY A 1 106 ? -18.892 16.734 3.822 1.00 87.25 106 GLY A CA 1
ATOM 839 C C . GLY A 1 106 ? -19.027 15.648 4.896 1.00 87.25 106 GLY A C 1
ATOM 840 O O . GLY A 1 106 ? -18.294 15.651 5.883 1.00 87.25 106 GLY A O 1
ATOM 841 N N . GLU A 1 107 ? -19.957 14.712 4.704 1.00 88.38 107 GLU A N 1
ATOM 842 C CA . GLU A 1 107 ? -20.329 13.689 5.706 1.00 88.38 107 GLU A CA 1
ATOM 843 C C . GLU A 1 107 ? -19.665 12.319 5.485 1.00 88.38 107 GLU A C 1
ATOM 845 O O . GLU A 1 107 ? -19.885 11.380 6.247 1.00 88.38 107 GLU A O 1
ATOM 850 N N . LEU A 1 108 ? -18.839 12.184 4.443 1.00 90.19 108 LEU A N 1
ATOM 851 C CA . LEU A 1 108 ? -18.149 10.929 4.148 1.00 90.19 108 LEU A CA 1
ATOM 852 C C . LEU A 1 108 ? -17.166 10.539 5.269 1.00 90.19 108 LEU A C 1
ATOM 854 O O . LEU A 1 108 ? -16.590 11.425 5.914 1.00 90.19 108 LEU A O 1
ATOM 858 N N . PRO A 1 109 ? -16.901 9.229 5.461 1.00 87.31 109 PRO A N 1
ATOM 859 C CA . PRO A 1 109 ? -15.850 8.762 6.356 1.00 87.31 109 PRO A CA 1
ATOM 860 C C . PRO A 1 109 ? -14.524 9.462 6.058 1.00 87.31 109 PRO A C 1
ATOM 862 O O . PRO A 1 109 ? -14.094 9.534 4.906 1.00 87.31 109 PRO A O 1
ATOM 865 N N . MET A 1 110 ? -13.887 9.988 7.100 1.00 90.00 110 MET A N 1
ATOM 866 C CA . MET A 1 110 ? -12.651 10.754 6.992 1.00 90.00 110 MET A CA 1
ATOM 867 C C . MET A 1 110 ? -11.449 9.858 7.285 1.00 90.00 110 MET A C 1
ATOM 869 O O . MET A 1 110 ? -11.400 9.219 8.335 1.00 90.00 110 MET A O 1
ATOM 873 N N . LEU A 1 111 ? -10.483 9.828 6.369 1.00 88.38 111 LEU A N 1
ATOM 874 C CA . LEU A 1 111 ? -9.211 9.124 6.526 1.00 88.38 111 LEU A CA 1
ATOM 875 C C . LEU A 1 111 ? -8.046 10.114 6.494 1.00 88.38 111 LEU A C 1
ATOM 877 O O . LEU A 1 111 ? -8.096 11.138 5.813 1.00 88.38 111 LEU A O 1
ATOM 881 N N . HIS A 1 112 ? -6.962 9.791 7.193 1.00 85.56 112 HIS A N 1
ATOM 882 C CA . HIS A 1 112 ? -5.723 10.547 7.067 1.00 85.56 112 HIS A CA 1
ATOM 883 C C . HIS A 1 112 ? -4.985 10.095 5.800 1.00 85.56 112 HIS A C 1
ATOM 885 O O . HIS A 1 112 ? -4.865 8.895 5.549 1.00 85.56 112 HIS A O 1
ATOM 891 N N . SER A 1 113 ? -4.478 11.046 5.007 1.00 82.81 113 SER A N 1
ATOM 892 C CA . SER A 1 113 ? -3.598 10.761 3.869 1.00 82.81 113 SER A CA 1
ATOM 893 C C . SER A 1 113 ? -2.179 11.233 4.174 1.00 82.81 113 SER A C 1
ATOM 895 O O . SER A 1 113 ? -1.865 12.407 3.998 1.00 82.81 113 SER A O 1
ATOM 897 N N . PRO A 1 114 ? -1.283 10.319 4.568 1.00 74.94 114 PRO A N 1
ATOM 898 C CA . PRO A 1 114 ? 0.145 10.586 4.697 1.00 74.94 114 PRO A CA 1
ATOM 899 C C . PRO A 1 114 ? 0.864 10.911 3.375 1.00 74.94 114 PRO A C 1
ATOM 901 O O . PRO A 1 114 ? 2.088 10.983 3.378 1.00 74.94 114 PRO A O 1
ATOM 904 N N . GLY A 1 115 ? 0.157 11.058 2.247 1.00 76.38 115 GLY A N 1
ATOM 905 C CA . GLY A 1 115 ? 0.731 11.422 0.943 1.00 76.38 115 GLY A CA 1
ATOM 906 C C . GLY A 1 115 ? 0.679 10.322 -0.123 1.00 76.38 115 GLY A C 1
ATOM 907 O O . GLY A 1 115 ? 0.894 10.605 -1.294 1.00 76.38 115 GLY A O 1
ATOM 908 N N . THR A 1 116 ? 0.350 9.081 0.242 1.00 85.94 116 THR A N 1
ATOM 909 C CA . THR A 1 116 ? 0.216 7.953 -0.699 1.00 85.94 116 THR A CA 1
ATOM 910 C C . THR A 1 116 ? -1.035 7.130 -0.404 1.00 85.94 116 THR A C 1
ATOM 912 O O . THR A 1 116 ? -1.528 7.119 0.727 1.00 85.94 116 THR A O 1
ATOM 915 N N . VAL A 1 117 ? -1.522 6.370 -1.396 1.00 89.62 117 VAL A N 1
ATOM 916 C CA . VAL A 1 117 ? -2.606 5.389 -1.187 1.00 89.62 117 VAL A CA 1
ATOM 917 C C . VAL A 1 117 ? -2.259 4.398 -0.073 1.00 89.62 117 VAL A C 1
ATOM 919 O O . VAL A 1 117 ? -3.114 4.066 0.743 1.00 89.62 117 VAL A O 1
ATOM 922 N N . PHE A 1 118 ? -0.985 4.001 0.029 1.00 91.94 118 PHE A N 1
ATOM 923 C CA . PHE A 1 118 ? -0.498 3.131 1.095 1.00 91.94 118 PHE A CA 1
ATOM 924 C C . PHE A 1 118 ? -0.704 3.743 2.478 1.00 91.94 118 PHE A C 1
ATOM 926 O O . PHE A 1 118 ? -1.167 3.070 3.397 1.00 91.94 118 PHE A O 1
ATOM 933 N N . GLY A 1 119 ? -0.441 5.040 2.618 1.00 91.19 119 GLY A N 1
ATOM 934 C CA . GLY A 1 119 ? -0.694 5.726 3.872 1.00 91.19 119 GLY A CA 1
ATOM 935 C C . GLY A 1 119 ? -2.167 5.840 4.238 1.00 91.19 119 GLY A C 1
ATOM 936 O O . GLY A 1 119 ? -2.505 5.729 5.415 1.00 91.19 119 GLY A O 1
ATOM 937 N N . VAL A 1 120 ? -3.046 6.000 3.251 1.00 93.00 120 VAL A N 1
ATOM 938 C CA . VAL A 1 120 ? -4.496 5.958 3.484 1.00 93.00 120 VAL A CA 1
ATOM 939 C C . VAL A 1 120 ? -4.925 4.571 3.964 1.00 93.00 120 VAL A C 1
ATOM 941 O O . VAL A 1 120 ? -5.702 4.468 4.914 1.00 93.00 120 VAL A O 1
ATOM 944 N N . MET A 1 121 ? -4.379 3.502 3.373 1.00 95.44 121 MET A N 1
ATOM 945 C CA . MET A 1 121 ? -4.617 2.135 3.850 1.00 95.44 121 MET A CA 1
ATOM 946 C C . MET A 1 121 ? -4.146 1.956 5.297 1.00 95.44 121 MET A C 1
ATOM 948 O O . MET A 1 121 ? -4.879 1.386 6.103 1.00 95.44 121 MET A O 1
ATOM 952 N N . LEU A 1 122 ? -2.960 2.473 5.643 1.00 94.00 122 LEU A N 1
ATOM 953 C CA . LEU A 1 122 ? -2.419 2.422 7.006 1.00 94.00 122 LEU A CA 1
ATOM 954 C C . LEU A 1 122 ? -3.307 3.161 7.999 1.00 94.00 122 LEU A C 1
ATOM 956 O O . LEU A 1 122 ? -3.660 2.605 9.040 1.00 94.00 122 LEU A O 1
ATOM 960 N N . SER A 1 123 ? -3.720 4.379 7.649 1.00 91.00 123 SER A N 1
ATOM 961 C CA . SER A 1 123 ? -4.655 5.154 8.456 1.00 91.00 123 SER A CA 1
ATOM 962 C C . SER A 1 123 ? -5.963 4.399 8.666 1.00 91.00 123 SER A C 1
ATOM 964 O O . SER A 1 123 ? -6.431 4.290 9.800 1.00 91.00 123 SER A O 1
ATOM 966 N N . CYS A 1 124 ? -6.522 3.824 7.602 1.00 92.69 124 CYS A N 1
ATOM 967 C CA . CYS A 1 124 ? -7.753 3.052 7.681 1.00 92.69 124 CYS A CA 1
ATOM 968 C C . CYS A 1 124 ? -7.594 1.828 8.592 1.00 92.69 124 CYS A C 1
ATOM 970 O O . CYS A 1 124 ? -8.414 1.627 9.480 1.00 92.69 124 CYS A O 1
ATOM 972 N N . ALA A 1 125 ? -6.523 1.045 8.442 1.00 92.75 125 ALA A N 1
ATOM 973 C CA . ALA A 1 125 ? -6.310 -0.167 9.237 1.00 92.75 125 ALA A CA 1
ATOM 974 C C . ALA A 1 125 ? -6.117 0.139 10.730 1.00 92.75 125 ALA A C 1
ATOM 976 O O . ALA A 1 125 ? -6.615 -0.587 11.589 1.00 92.75 125 ALA A O 1
ATOM 977 N N . ALA A 1 126 ? -5.439 1.243 11.046 1.00 89.44 126 ALA A N 1
ATOM 978 C CA . ALA A 1 126 ? -5.222 1.674 12.422 1.00 89.44 126 ALA A CA 1
ATOM 979 C C . ALA A 1 126 ? -6.489 2.243 13.091 1.00 89.44 126 ALA A C 1
ATOM 981 O O . ALA A 1 126 ? -6.620 2.165 14.311 1.00 89.44 126 ALA A O 1
ATOM 982 N N . THR A 1 127 ? -7.421 2.805 12.314 1.00 86.00 127 THR A N 1
ATOM 983 C CA . THR A 1 127 ? -8.596 3.529 12.844 1.00 86.00 127 THR A CA 1
ATOM 984 C C . THR A 1 127 ? -9.919 2.791 12.678 1.00 86.00 127 THR A C 1
ATOM 986 O O . THR A 1 127 ? -10.887 3.124 13.358 1.00 86.00 127 THR A O 1
ATOM 989 N N . VAL A 1 128 ? -9.990 1.782 11.807 1.00 86.06 128 VAL A N 1
ATOM 990 C CA . VAL A 1 128 ? -11.219 1.014 11.600 1.00 86.06 128 VAL A CA 1
ATOM 991 C C . VAL A 1 128 ? -11.647 0.332 12.901 1.00 86.06 128 VAL A C 1
ATOM 993 O O . VAL A 1 128 ? -10.827 -0.191 13.670 1.00 86.06 128 VAL A O 1
ATOM 996 N N . ASN A 1 129 ? -12.956 0.347 13.152 1.00 78.25 129 ASN A N 1
ATOM 997 C CA . ASN A 1 129 ? -13.537 -0.322 14.305 1.00 78.25 129 ASN A CA 1
ATOM 998 C C . ASN A 1 129 ? -13.372 -1.834 14.141 1.00 78.25 129 ASN A C 1
ATOM 1000 O O . ASN A 1 129 ? -13.844 -2.437 13.173 1.00 78.25 129 ASN A O 1
ATOM 1004 N N . VAL A 1 130 ? -12.697 -2.439 15.107 1.00 80.12 130 VAL A N 1
ATOM 1005 C CA . VAL A 1 130 ? -12.516 -3.884 15.207 1.00 80.12 130 VAL A CA 1
ATOM 1006 C C . VAL A 1 130 ? -13.015 -4.337 16.568 1.00 80.12 130 VAL A C 1
ATOM 1008 O O . VAL A 1 130 ? -12.992 -3.563 17.520 1.00 80.12 130 VAL A O 1
ATOM 1011 N N . SER A 1 131 ? -13.489 -5.574 16.654 1.00 75.38 131 SER A N 1
ATOM 1012 C CA . SER A 1 131 ? -13.953 -6.173 17.913 1.00 75.38 131 SER A CA 1
ATOM 1013 C C . SER A 1 131 ? -12.816 -6.481 18.893 1.00 75.38 131 SER A C 1
ATOM 1015 O O . SER A 1 131 ? -13.078 -6.725 20.064 1.00 75.38 131 SER A O 1
ATOM 1017 N N . SER A 1 132 ? -11.566 -6.510 18.420 1.00 76.38 132 SER A N 1
ATOM 1018 C CA . SER A 1 132 ? -10.388 -6.816 19.232 1.00 76.38 132 SER A CA 1
ATOM 1019 C C . SER A 1 132 ? -9.784 -5.563 19.866 1.00 76.38 132 SER A C 1
ATOM 1021 O O . SER A 1 132 ? -9.626 -4.538 19.206 1.00 76.38 132 SER A O 1
ATOM 1023 N N . ASP A 1 133 ? -9.323 -5.688 21.109 1.00 78.75 133 ASP A N 1
ATOM 1024 C CA . ASP A 1 133 ? -8.571 -4.633 21.802 1.00 78.75 133 ASP A CA 1
ATOM 1025 C C . ASP A 1 133 ? -7.149 -4.431 21.240 1.00 78.75 133 ASP A C 1
ATOM 1027 O O . ASP A 1 133 ? -6.490 -3.428 21.530 1.00 78.75 133 ASP A O 1
ATOM 1031 N N . SER A 1 134 ? -6.674 -5.367 20.409 1.00 86.19 134 SER A N 1
ATOM 1032 C CA . SER A 1 134 ? -5.344 -5.350 19.794 1.00 86.19 134 SER A CA 1
ATOM 1033 C C . SER A 1 134 ? -5.414 -5.380 18.269 1.00 86.19 134 SER A C 1
ATOM 1035 O O . SER A 1 134 ? -6.294 -6.016 17.684 1.00 86.19 134 SER A O 1
ATOM 1037 N N . ARG A 1 135 ? -4.465 -4.703 17.617 1.00 92.75 135 ARG A N 1
ATOM 1038 C CA . ARG A 1 135 ? -4.338 -4.665 16.156 1.00 92.75 135 ARG A CA 1
ATOM 1039 C C . ARG A 1 135 ? -2.954 -5.145 15.732 1.00 92.75 135 ARG A C 1
ATOM 1041 O O . ARG A 1 135 ? -1.954 -4.725 16.299 1.00 92.75 135 ARG A O 1
ATOM 1048 N N . GLU A 1 136 ? -2.896 -5.980 14.707 1.00 95.75 136 GLU A N 1
ATOM 1049 C CA . GLU A 1 136 ? -1.674 -6.430 14.044 1.00 95.75 136 GLU A CA 1
ATOM 1050 C C . GLU A 1 136 ? -1.762 -6.041 12.565 1.00 95.75 136 GLU A C 1
ATOM 1052 O O . GLU A 1 136 ? -2.661 -6.480 11.845 1.00 95.75 136 GLU A O 1
ATOM 1057 N N . ILE A 1 137 ? -0.855 -5.174 12.117 1.00 97.31 137 ILE A N 1
ATOM 1058 C CA . ILE A 1 137 ? -0.868 -4.590 10.774 1.00 97.31 137 ILE A CA 1
ATOM 1059 C C . ILE A 1 137 ? 0.442 -4.943 10.072 1.00 97.31 137 ILE A C 1
ATOM 1061 O O . ILE A 1 137 ? 1.514 -4.472 10.452 1.00 97.31 137 ILE A O 1
ATOM 1065 N N . HIS A 1 138 ? 0.345 -5.760 9.026 1.00 97.88 138 HIS A N 1
ATOM 1066 C CA . HIS A 1 138 ? 1.474 -6.185 8.205 1.00 97.88 138 HIS A CA 1
ATOM 1067 C C . HIS A 1 138 ? 1.621 -5.283 6.976 1.00 97.88 138 HIS A C 1
ATOM 1069 O O . HIS A 1 138 ? 0.654 -5.058 6.253 1.00 97.88 138 HIS A O 1
ATOM 1075 N N . LEU A 1 139 ? 2.831 -4.792 6.723 1.00 97.25 139 LEU A N 1
ATOM 1076 C CA . LEU A 1 139 ? 3.184 -3.871 5.645 1.00 97.25 139 LEU A CA 1
ATOM 1077 C C . LEU A 1 139 ? 4.059 -4.609 4.621 1.00 97.25 139 LEU A C 1
ATOM 1079 O O . LEU A 1 139 ? 5.201 -4.973 4.923 1.00 97.25 139 LEU A O 1
ATOM 1083 N N . LEU A 1 140 ? 3.527 -4.844 3.420 1.00 96.19 140 LEU A N 1
ATOM 1084 C CA . LEU A 1 140 ? 4.202 -5.564 2.334 1.00 96.19 140 LEU A CA 1
ATOM 1085 C C . LEU A 1 140 ? 4.240 -4.701 1.068 1.00 96.19 140 LEU A C 1
ATOM 1087 O O . LEU A 1 140 ? 3.268 -4.013 0.759 1.00 96.19 140 LEU A O 1
ATOM 1091 N N . GLY A 1 141 ? 5.352 -4.717 0.326 1.00 92.69 141 GLY A N 1
ATOM 1092 C CA . GLY A 1 141 ? 5.539 -3.822 -0.828 1.00 92.69 141 GLY A CA 1
ATOM 1093 C C . GLY A 1 141 ? 5.511 -2.330 -0.457 1.00 92.69 141 GLY A C 1
ATOM 1094 O O . GLY A 1 141 ? 5.142 -1.487 -1.274 1.00 92.69 141 GLY A O 1
ATOM 1095 N N . ALA A 1 142 ? 5.855 -2.001 0.787 1.00 91.94 142 ALA A N 1
ATOM 1096 C CA . ALA A 1 142 ? 5.891 -0.667 1.372 1.00 91.94 142 ALA A CA 1
ATOM 1097 C C . ALA A 1 142 ? 7.286 -0.027 1.237 1.00 91.94 142 ALA A C 1
ATOM 1099 O O . ALA A 1 142 ? 7.820 0.505 2.201 1.00 91.94 142 ALA A O 1
ATOM 1100 N N . ASP A 1 143 ? 7.912 -0.112 0.059 1.00 87.62 143 ASP A N 1
ATOM 1101 C CA . ASP A 1 143 ? 9.317 0.297 -0.110 1.00 87.62 143 ASP A CA 1
ATOM 1102 C C . ASP A 1 143 ? 9.548 1.805 0.003 1.00 87.62 143 ASP A C 1
ATOM 1104 O O . ASP A 1 143 ? 10.680 2.201 0.244 1.00 87.62 143 ASP A O 1
ATOM 1108 N N . LEU A 1 144 ? 8.512 2.638 -0.199 1.00 84.50 144 LEU A N 1
ATOM 1109 C CA . LEU A 1 144 ? 8.527 4.109 -0.041 1.00 84.50 144 LEU A CA 1
ATOM 1110 C C . LEU A 1 144 ? 9.767 4.814 -0.637 1.00 84.50 144 LEU A C 1
ATOM 1112 O O . LEU A 1 144 ? 10.151 5.915 -0.245 1.00 84.50 144 LEU A O 1
ATOM 1116 N N . SER A 1 145 ? 10.400 4.168 -1.610 1.00 81.25 145 SER A N 1
ATOM 1117 C CA . SER A 1 145 ? 11.636 4.567 -2.253 1.00 81.25 145 SER A CA 1
ATOM 1118 C C . SER A 1 145 ? 11.756 3.857 -3.596 1.00 81.25 145 SER A C 1
ATOM 1120 O O . SER A 1 145 ? 11.135 2.816 -3.825 1.00 81.25 145 SER A O 1
ATOM 1122 N N . TYR A 1 146 ? 12.532 4.441 -4.506 1.00 73.81 146 TYR A N 1
ATOM 1123 C CA . TYR A 1 146 ? 12.833 3.813 -5.785 1.00 73.81 146 TYR A CA 1
ATOM 1124 C C . TYR A 1 146 ? 14.112 2.992 -5.644 1.00 73.81 146 TYR A C 1
ATOM 1126 O O . TYR A 1 146 ? 15.175 3.542 -5.367 1.00 73.81 146 TYR A O 1
ATOM 1134 N N . ILE A 1 147 ? 14.020 1.683 -5.860 1.00 65.25 147 ILE A N 1
ATOM 1135 C CA . ILE A 1 147 ? 15.187 0.800 -5.862 1.00 65.25 147 ILE A CA 1
ATOM 1136 C C . ILE A 1 147 ? 15.889 0.946 -7.216 1.00 65.25 147 ILE A C 1
ATOM 1138 O O . ILE A 1 147 ? 15.258 0.888 -8.274 1.00 65.25 147 ILE A O 1
ATOM 1142 N N . ASP A 1 148 ? 17.202 1.168 -7.216 1.00 59.62 148 ASP A N 1
ATOM 1143 C CA . ASP A 1 148 ? 17.965 1.216 -8.463 1.00 59.62 148 ASP A CA 1
ATOM 1144 C C . ASP A 1 148 ? 17.850 -0.132 -9.198 1.00 59.62 148 ASP A C 1
ATOM 1146 O O . ASP A 1 148 ? 18.022 -1.196 -8.609 1.00 59.62 148 ASP A O 1
ATOM 1150 N N . ASN A 1 149 ? 17.506 -0.082 -10.491 1.00 56.50 149 ASN A N 1
ATOM 1151 C CA . ASN A 1 149 ? 17.219 -1.235 -11.362 1.00 56.50 149 ASN A CA 1
ATOM 1152 C C . ASN A 1 149 ? 15.945 -2.046 -11.043 1.00 56.50 149 ASN A C 1
ATOM 1154 O O . ASN A 1 149 ? 15.675 -3.030 -11.732 1.00 56.50 149 ASN A O 1
ATOM 1158 N N . GLN A 1 150 ? 15.120 -1.630 -10.076 1.00 61.31 150 GLN A N 1
ATOM 1159 C CA . GLN A 1 150 ? 13.792 -2.208 -9.839 1.00 61.31 150 GLN A CA 1
ATOM 1160 C C . GLN A 1 150 ? 12.736 -1.109 -9.781 1.00 61.31 150 GLN A C 1
ATOM 1162 O O . GLN A 1 150 ? 12.639 -0.335 -8.835 1.00 61.31 150 GLN A O 1
ATOM 1167 N N . VAL A 1 151 ? 11.940 -1.041 -10.842 1.00 59.44 151 VAL A N 1
ATOM 1168 C CA . VAL A 1 151 ? 11.045 0.093 -11.086 1.00 59.44 151 VAL A CA 1
ATOM 1169 C C . VAL A 1 151 ? 9.640 -0.187 -10.559 1.00 59.44 151 VAL A C 1
ATOM 1171 O O . VAL A 1 151 ? 9.031 0.708 -9.991 1.00 59.44 151 VAL A O 1
ATOM 1174 N N . TYR A 1 152 ? 9.177 -1.439 -10.603 1.00 69.50 152 TYR A N 1
ATOM 1175 C CA . TYR A 1 152 ? 7.918 -1.875 -9.993 1.00 69.50 152 TYR A CA 1
ATOM 1176 C C . TYR A 1 152 ? 7.965 -3.370 -9.646 1.00 69.50 152 TYR A C 1
ATOM 1178 O O . TYR A 1 152 ? 8.802 -4.097 -10.182 1.00 69.50 152 TYR A O 1
ATOM 1186 N N . CYS A 1 153 ? 7.062 -3.831 -8.773 1.00 71.25 153 CYS A N 1
ATOM 1187 C CA . CYS A 1 153 ? 6.852 -5.265 -8.539 1.00 71.25 153 CYS A CA 1
ATOM 1188 C C . CYS A 1 153 ? 6.267 -5.965 -9.777 1.00 71.25 153 CYS A C 1
ATOM 1190 O O . CYS A 1 153 ? 5.535 -5.352 -10.561 1.00 71.25 153 CYS A O 1
ATOM 1192 N N . ARG A 1 154 ? 6.506 -7.273 -9.928 1.00 77.00 154 ARG A N 1
ATOM 1193 C CA . ARG A 1 154 ? 6.044 -8.062 -11.092 1.00 77.00 154 ARG A CA 1
ATOM 1194 C C . ARG A 1 154 ? 4.522 -8.065 -11.281 1.00 77.00 154 ARG A C 1
ATOM 1196 O O . ARG A 1 154 ? 4.023 -8.336 -12.370 1.00 77.00 154 ARG A O 1
ATOM 1203 N N . TYR A 1 155 ? 3.763 -7.762 -10.229 1.00 80.62 155 TYR A N 1
ATOM 1204 C CA . TYR A 1 155 ? 2.297 -7.788 -10.247 1.00 80.62 155 TYR A CA 1
ATOM 1205 C C . TYR A 1 155 ? 1.667 -6.591 -10.965 1.00 80.62 155 TYR A C 1
ATOM 1207 O O . TYR A 1 155 ? 0.488 -6.654 -11.319 1.00 80.62 155 TYR A O 1
ATOM 1215 N N . ILE A 1 156 ? 2.435 -5.527 -11.226 1.00 77.38 156 ILE A N 1
ATOM 1216 C CA . ILE A 1 156 ? 1.944 -4.382 -12.000 1.00 77.38 156 ILE A CA 1
ATOM 1217 C C . ILE A 1 156 ? 1.756 -4.735 -13.487 1.00 77.38 156 ILE A C 1
ATOM 1219 O O . ILE A 1 156 ? 0.935 -4.127 -14.177 1.00 77.38 156 ILE A O 1
ATOM 1223 N N . ASP A 1 157 ? 2.491 -5.734 -13.994 1.00 73.81 157 ASP A N 1
ATOM 1224 C CA . ASP A 1 157 ? 2.518 -6.080 -15.420 1.00 73.81 157 ASP A CA 1
ATOM 1225 C C . ASP A 1 157 ? 1.154 -6.520 -15.951 1.00 73.81 157 ASP A C 1
ATOM 1227 O O . ASP A 1 157 ? 0.844 -6.305 -17.125 1.00 73.81 157 ASP A O 1
ATOM 1231 N N . ASP A 1 158 ? 0.301 -7.082 -15.096 1.00 73.31 158 ASP A N 1
ATOM 1232 C CA . ASP A 1 158 ? -1.060 -7.475 -15.467 1.00 73.31 158 ASP A CA 1
ATOM 1233 C C . ASP A 1 158 ? -1.941 -6.278 -15.867 1.00 73.31 158 ASP A C 1
ATOM 1235 O O . ASP A 1 158 ? -2.961 -6.442 -16.544 1.00 73.31 158 ASP A O 1
ATOM 1239 N N . HIS A 1 159 ? -1.521 -5.057 -15.533 1.00 68.62 159 HIS A N 1
ATOM 1240 C CA . HIS A 1 159 ? -2.170 -3.831 -15.977 1.00 68.62 159 HIS A CA 1
ATOM 1241 C C . HIS A 1 159 ? -1.648 -3.297 -17.319 1.00 68.62 159 HIS A C 1
ATOM 1243 O O . HIS A 1 159 ? -2.292 -2.436 -17.927 1.00 68.62 159 HIS A O 1
ATOM 1249 N N . THR A 1 160 ? -0.542 -3.827 -17.841 1.00 69.56 160 THR A N 1
ATOM 1250 C CA . THR A 1 160 ? -0.014 -3.437 -19.156 1.00 69.56 160 THR A CA 1
ATOM 1251 C C . THR A 1 160 ? -0.789 -4.121 -20.291 1.00 69.56 160 THR A C 1
ATOM 1253 O O . THR A 1 160 ? -1.188 -5.282 -20.168 1.00 69.56 160 THR A O 1
ATOM 1256 N N . PRO A 1 161 ? -1.078 -3.433 -21.413 1.00 67.44 161 PRO A N 1
ATOM 1257 C CA . PRO A 1 161 ? -1.603 -4.094 -22.607 1.00 67.44 161 PRO A CA 1
ATOM 1258 C C . PRO A 1 161 ? -0.637 -5.199 -23.089 1.00 67.44 161 PRO A C 1
ATOM 1260 O O . PRO A 1 161 ? 0.558 -4.921 -23.207 1.00 67.44 161 PRO A O 1
ATOM 1263 N N . PRO A 1 162 ? -1.112 -6.419 -23.421 1.00 68.75 162 PRO A N 1
ATOM 1264 C CA . PRO A 1 162 ? -0.239 -7.538 -23.797 1.00 68.75 162 PRO A CA 1
ATOM 1265 C C . PRO A 1 162 ? 0.728 -7.237 -24.951 1.00 68.75 162 PRO A C 1
ATOM 1267 O O . PRO A 1 162 ? 1.866 -7.691 -24.924 1.00 68.75 162 PRO A O 1
ATOM 1270 N N . GLY A 1 163 ? 0.306 -6.432 -25.931 1.00 73.69 163 GLY A N 1
ATOM 1271 C CA . GLY A 1 163 ? 1.132 -6.058 -27.084 1.00 73.69 163 GLY A CA 1
ATOM 1272 C C . GLY A 1 163 ? 2.131 -4.923 -26.838 1.00 73.69 163 GLY A C 1
ATOM 1273 O O . GLY A 1 163 ? 2.849 -4.568 -27.761 1.00 73.69 163 GLY A O 1
ATOM 1274 N N . ASN A 1 164 ? 2.172 -4.326 -25.639 1.00 77.06 164 ASN A N 1
ATOM 1275 C CA . ASN A 1 164 ? 2.988 -3.134 -25.380 1.00 77.06 164 ASN A CA 1
ATOM 1276 C C . ASN A 1 164 ? 3.780 -3.194 -24.065 1.00 77.06 164 ASN A C 1
ATOM 1278 O O . ASN A 1 164 ? 4.160 -2.163 -23.511 1.00 77.06 164 ASN A O 1
ATOM 1282 N N . ARG A 1 165 ? 3.996 -4.398 -23.520 1.00 76.50 165 ARG A N 1
ATOM 1283 C CA . ARG A 1 165 ? 4.588 -4.569 -22.184 1.00 76.50 165 ARG A CA 1
ATOM 1284 C C . ARG A 1 165 ? 5.999 -3.998 -22.080 1.00 76.50 165 ARG A C 1
ATOM 1286 O O . ARG A 1 165 ? 6.292 -3.323 -21.102 1.00 76.50 165 ARG A O 1
ATOM 1293 N N . LEU A 1 166 ? 6.844 -4.241 -23.087 1.00 80.06 166 LEU A N 1
ATOM 1294 C CA . LEU A 1 166 ? 8.231 -3.769 -23.093 1.00 80.06 166 LEU A CA 1
ATOM 1295 C C . LEU A 1 166 ? 8.299 -2.238 -23.052 1.00 80.06 166 LEU A C 1
ATOM 1297 O O . LEU A 1 166 ? 8.829 -1.687 -22.095 1.00 80.06 166 LEU A O 1
ATOM 1301 N N . LEU A 1 167 ? 7.666 -1.564 -24.016 1.00 79.88 167 LEU A N 1
ATOM 1302 C CA . LEU A 1 167 ? 7.617 -0.101 -24.057 1.00 79.88 167 LEU A CA 1
ATOM 1303 C C . LEU A 1 167 ? 6.961 0.482 -22.799 1.00 79.88 167 LEU A C 1
ATOM 1305 O O . LEU A 1 167 ? 7.408 1.498 -22.284 1.00 79.88 167 LEU A O 1
ATOM 1309 N N . THR A 1 168 ? 5.914 -0.160 -22.268 1.00 76.06 168 THR A N 1
ATOM 1310 C CA . THR A 1 168 ? 5.281 0.308 -21.024 1.00 76.06 168 THR A CA 1
ATOM 1311 C C . THR A 1 168 ? 6.261 0.251 -19.850 1.00 76.06 168 THR A C 1
ATOM 1313 O O . THR A 1 168 ? 6.348 1.211 -19.090 1.00 76.06 168 THR A O 1
ATOM 1316 N N . ARG A 1 169 ? 7.046 -0.829 -19.729 1.00 76.56 169 ARG A N 1
ATOM 1317 C CA . ARG A 1 169 ? 8.097 -0.945 -18.708 1.00 76.56 169 ARG A CA 1
ATOM 1318 C C . ARG A 1 169 ? 9.201 0.094 -18.901 1.00 76.56 169 ARG A C 1
ATOM 1320 O O . ARG A 1 169 ? 9.636 0.677 -17.916 1.00 76.56 169 ARG A O 1
ATOM 1327 N N . GLU A 1 170 ? 9.627 0.358 -20.132 1.00 78.25 170 GLU A N 1
ATOM 1328 C CA . GLU A 1 170 ? 10.624 1.399 -20.428 1.00 78.25 170 GLU A CA 1
ATOM 1329 C C . GLU A 1 170 ? 10.114 2.798 -20.060 1.00 78.25 170 GLU A C 1
ATOM 1331 O O . GLU A 1 170 ? 10.821 3.566 -19.409 1.00 78.25 170 GLU A O 1
ATOM 1336 N N . LEU A 1 171 ? 8.860 3.116 -20.394 1.00 78.75 171 LEU A N 1
ATOM 1337 C CA . LEU A 1 171 ? 8.237 4.395 -20.040 1.00 78.75 171 LEU A CA 1
ATOM 1338 C C . LEU A 1 171 ? 8.111 4.571 -18.525 1.00 78.75 171 LEU A C 1
ATOM 1340 O O . LEU A 1 171 ? 8.350 5.657 -18.009 1.00 78.75 171 LEU A O 1
ATOM 1344 N N . TRP A 1 172 ? 7.787 3.501 -17.808 1.00 78.19 172 TRP A N 1
ATOM 1345 C CA . TRP A 1 172 ? 7.781 3.464 -16.349 1.00 78.19 172 TRP A CA 1
ATOM 1346 C C . TRP A 1 172 ? 9.168 3.680 -15.743 1.00 78.19 172 TRP A C 1
ATOM 1348 O O . TRP A 1 172 ? 9.315 4.453 -14.797 1.00 78.19 172 TRP A O 1
ATOM 1358 N N . GLN A 1 173 ? 10.202 3.048 -16.305 1.00 76.88 173 GLN A N 1
ATOM 1359 C CA . GLN A 1 173 ? 11.588 3.277 -15.890 1.00 76.88 173 GLN A CA 1
ATOM 1360 C C . GLN A 1 173 ? 11.989 4.738 -16.090 1.00 76.88 173 GLN A C 1
ATOM 1362 O O . GLN A 1 173 ? 12.560 5.357 -15.188 1.00 76.88 173 GLN A O 1
ATOM 1367 N N . PHE A 1 174 ? 11.634 5.299 -17.243 1.00 77.81 174 PHE A N 1
ATOM 1368 C CA . PHE A 1 174 ? 11.876 6.697 -17.562 1.00 77.81 174 PHE A CA 1
ATOM 1369 C C . PHE A 1 174 ? 11.120 7.643 -16.619 1.00 77.81 174 PHE A C 1
ATOM 1371 O O . PHE A 1 174 ? 11.714 8.572 -16.077 1.00 77.81 174 PHE A O 1
ATOM 1378 N N . GLU A 1 175 ? 9.842 7.380 -16.342 1.00 77.88 175 GLU A N 1
ATOM 1379 C CA . GLU A 1 175 ? 9.044 8.154 -15.387 1.00 77.88 175 GLU A CA 1
ATOM 1380 C C . GLU A 1 175 ? 9.687 8.171 -13.994 1.00 77.88 175 GLU A C 1
ATOM 1382 O O . GLU A 1 175 ? 9.831 9.237 -13.393 1.00 77.88 175 GLU A O 1
ATOM 1387 N N . ILE A 1 176 ? 10.121 7.014 -13.484 1.00 77.19 176 ILE A N 1
ATOM 1388 C CA . ILE A 1 176 ? 10.795 6.936 -12.182 1.00 77.19 176 ILE A CA 1
ATOM 1389 C C . ILE A 1 176 ? 12.120 7.691 -12.198 1.00 77.19 176 ILE A C 1
ATOM 1391 O O . ILE A 1 176 ? 12.417 8.412 -11.244 1.00 77.19 176 ILE A O 1
ATOM 1395 N N . MET A 1 177 ? 12.905 7.565 -13.269 1.00 78.38 177 MET A N 1
ATOM 1396 C CA . MET A 1 177 ? 14.143 8.327 -13.427 1.00 78.38 177 MET A CA 1
ATOM 1397 C C . MET A 1 177 ? 13.878 9.835 -13.316 1.00 78.38 177 MET A C 1
ATOM 1399 O O . MET A 1 177 ? 14.598 10.518 -12.590 1.00 78.38 177 MET A O 1
ATOM 1403 N N . LEU A 1 178 ? 12.820 10.342 -13.957 1.00 81.12 178 LEU A N 1
ATOM 1404 C CA . LEU A 1 178 ? 12.424 11.752 -13.871 1.00 81.12 178 LEU A CA 1
ATOM 1405 C C . LEU A 1 178 ? 11.909 12.153 -12.480 1.00 81.12 178 LEU A C 1
ATOM 1407 O O . LEU A 1 178 ? 12.054 13.306 -12.078 1.00 81.12 178 LEU A O 1
ATOM 1411 N N . LYS A 1 179 ? 11.318 11.216 -11.733 1.00 80.56 179 LYS A N 1
ATOM 1412 C CA . LYS A 1 179 ? 10.793 11.449 -10.378 1.00 80.56 179 LYS A CA 1
ATOM 1413 C C . LYS A 1 179 ? 11.852 11.374 -9.278 1.00 80.56 179 LYS A C 1
ATOM 1415 O O . LYS A 1 179 ? 11.554 11.777 -8.156 1.00 80.56 179 LYS A O 1
ATOM 1420 N N . LYS A 1 180 ? 13.061 10.866 -9.548 1.00 81.56 180 LYS A N 1
ATOM 1421 C CA . LYS A 1 180 ? 14.164 10.810 -8.572 1.00 81.56 180 LYS A CA 1
ATOM 1422 C C . LYS A 1 180 ? 14.709 12.214 -8.289 1.00 81.56 180 LYS A C 1
ATOM 1424 O O . LYS A 1 180 ? 15.661 12.664 -8.919 1.00 81.56 180 LYS A O 1
ATOM 1429 N N . SER A 1 181 ? 14.106 12.892 -7.318 1.00 81.19 181 SER A N 1
ATOM 1430 C CA . SER A 1 181 ? 14.393 14.285 -6.952 1.00 81.19 181 SER A CA 1
ATOM 1431 C C . SER A 1 181 ? 14.893 14.467 -5.516 1.00 81.19 181 SER A C 1
ATOM 1433 O O . SER A 1 181 ? 15.153 15.589 -5.090 1.00 81.19 181 SER A O 1
ATOM 1435 N N . SER A 1 182 ? 15.012 13.395 -4.733 1.00 79.12 182 SER A N 1
ATOM 1436 C CA . SER A 1 182 ? 15.370 13.462 -3.313 1.00 79.12 182 SER A CA 1
ATOM 1437 C C . SER A 1 182 ? 16.233 12.279 -2.884 1.00 79.12 182 SER A C 1
ATOM 1439 O O . SER A 1 182 ? 16.362 11.282 -3.598 1.00 79.12 182 SER A O 1
ATOM 1441 N N . VAL A 1 183 ? 16.844 12.397 -1.708 1.00 81.88 183 VAL A N 1
ATOM 1442 C CA . VAL A 1 183 ? 17.658 11.347 -1.089 1.00 81.88 183 VAL A CA 1
ATOM 1443 C C . VAL A 1 183 ? 17.123 11.083 0.311 1.00 81.88 183 VAL A C 1
ATOM 1445 O O . VAL A 1 183 ? 16.877 12.020 1.064 1.00 81.88 183 VAL A O 1
ATOM 1448 N N . VAL A 1 184 ? 16.956 9.809 0.653 1.00 81.00 184 VAL A N 1
ATOM 1449 C CA . VAL A 1 184 ? 16.639 9.357 2.010 1.00 81.00 184 VAL A CA 1
ATOM 1450 C C . VAL A 1 184 ? 17.842 8.602 2.555 1.00 81.00 184 VAL A C 1
ATOM 1452 O O . VAL A 1 184 ? 18.415 7.755 1.870 1.00 81.00 184 VAL A O 1
ATOM 1455 N N . HIS A 1 185 ? 18.216 8.910 3.793 1.00 81.12 185 HIS A N 1
ATOM 1456 C CA . HIS A 1 185 ? 19.222 8.153 4.523 1.00 81.12 185 HIS A CA 1
ATOM 1457 C C . HIS A 1 185 ? 18.549 7.042 5.322 1.00 81.12 185 HIS A C 1
ATOM 1459 O O . HIS A 1 185 ? 17.669 7.299 6.150 1.00 81.12 185 HIS A O 1
ATOM 1465 N N . LEU A 1 186 ? 18.978 5.813 5.057 1.00 79.94 186 LEU A N 1
ATOM 1466 C CA . LEU A 1 186 ? 18.560 4.642 5.804 1.00 79.94 186 LEU A CA 1
ATOM 1467 C C . LEU A 1 186 ? 19.182 4.636 7.195 1.00 79.94 186 LEU A C 1
ATOM 1469 O O . LEU A 1 186 ? 20.284 5.156 7.398 1.00 79.94 186 LEU A O 1
ATOM 1473 N N . ARG A 1 187 ? 18.545 3.946 8.144 1.00 77.56 187 ARG A N 1
ATOM 1474 C CA . ARG A 1 187 ? 19.101 3.775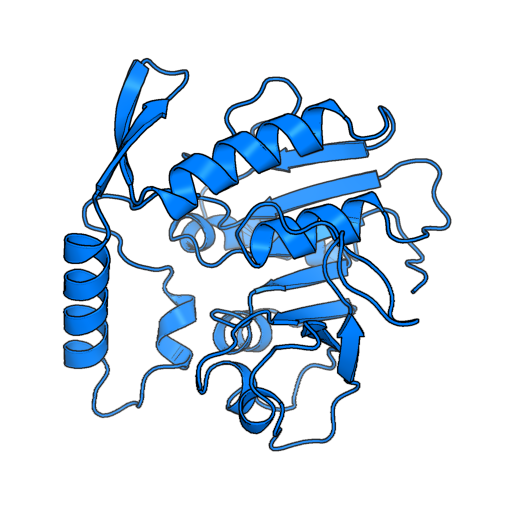 9.499 1.00 77.56 187 ARG A CA 1
ATOM 1475 C C . ARG A 1 187 ? 20.449 3.044 9.477 1.00 77.56 187 ARG A C 1
ATOM 1477 O O . ARG A 1 187 ? 21.289 3.281 10.339 1.00 77.56 187 ARG A O 1
ATOM 1484 N N . ALA A 1 188 ? 20.663 2.188 8.480 1.00 77.00 188 ALA A N 1
ATOM 1485 C CA . ALA A 1 188 ? 21.925 1.487 8.250 1.00 77.00 188 ALA A CA 1
ATOM 1486 C C . ALA A 1 188 ? 23.029 2.363 7.611 1.00 77.00 188 ALA A C 1
ATOM 1488 O O . ALA A 1 188 ? 24.118 1.864 7.349 1.00 77.00 188 ALA A O 1
ATOM 1489 N N . GLY A 1 189 ? 22.771 3.652 7.354 1.00 79.00 189 GLY A N 1
ATOM 1490 C CA . GLY A 1 189 ? 23.761 4.608 6.842 1.00 79.00 189 GLY A CA 1
ATOM 1491 C C . GLY A 1 189 ? 23.845 4.714 5.316 1.00 79.00 189 GLY A C 1
ATOM 1492 O O . GLY A 1 189 ? 24.621 5.517 4.804 1.00 79.00 189 GLY A O 1
ATOM 1493 N N . TYR A 1 190 ? 23.038 3.954 4.572 1.00 80.81 190 TYR A N 1
ATOM 1494 C CA . TYR A 1 190 ? 22.987 4.041 3.110 1.00 80.81 190 TYR A CA 1
ATOM 1495 C C . TYR A 1 190 ? 22.118 5.211 2.645 1.00 80.81 190 TYR A C 1
ATOM 1497 O O . TYR A 1 190 ? 21.066 5.478 3.219 1.00 80.81 190 TYR A O 1
ATOM 1505 N N . ALA A 1 191 ? 22.534 5.886 1.576 1.00 82.00 191 ALA A N 1
ATOM 1506 C CA . ALA A 1 191 ? 21.744 6.920 0.918 1.00 82.00 191 ALA A CA 1
ATOM 1507 C C . ALA A 1 191 ? 21.016 6.327 -0.295 1.00 82.00 191 ALA A C 1
ATOM 1509 O O . ALA A 1 191 ? 21.653 5.733 -1.165 1.00 82.00 191 ALA A O 1
ATOM 1510 N N . ILE A 1 192 ? 19.698 6.508 -0.367 1.00 82.44 192 ILE A N 1
ATOM 1511 C CA . ILE A 1 192 ? 18.863 6.014 -1.468 1.00 82.44 192 ILE A CA 1
ATOM 1512 C C . ILE A 1 192 ? 18.183 7.174 -2.173 1.00 82.44 192 ILE A C 1
ATOM 1514 O O . ILE A 1 192 ? 17.581 8.043 -1.540 1.00 82.44 192 ILE A O 1
ATOM 1518 N N . ARG A 1 193 ? 18.255 7.174 -3.507 1.00 82.25 193 ARG A N 1
ATOM 1519 C CA . ARG A 1 193 ? 17.549 8.146 -4.344 1.00 82.25 193 ARG A CA 1
ATOM 1520 C C . ARG A 1 193 ? 16.079 7.773 -4.484 1.00 82.25 193 ARG A C 1
ATOM 1522 O O . ARG A 1 193 ? 15.734 6.676 -4.904 1.00 82.25 19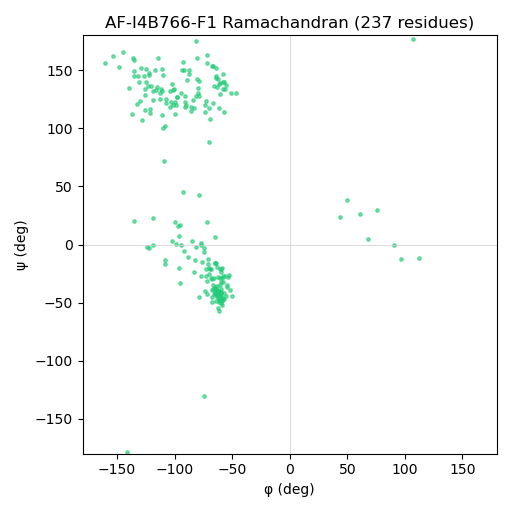3 ARG A O 1
ATOM 1529 N N . THR A 1 194 ? 15.209 8.727 -4.194 1.00 84.62 194 THR A N 1
ATOM 1530 C CA . THR A 1 194 ? 13.755 8.582 -4.275 1.00 84.62 194 THR A CA 1
ATOM 1531 C C . THR A 1 194 ? 13.115 9.865 -4.815 1.00 84.62 194 THR A C 1
ATOM 1533 O O . THR A 1 194 ? 13.815 10.815 -5.168 1.00 84.62 194 THR A O 1
ATOM 1536 N N . GLY A 1 195 ? 11.791 9.904 -4.922 1.00 83.94 195 GLY A N 1
ATOM 1537 C CA . GLY A 1 195 ? 11.047 11.138 -5.160 1.00 83.94 195 GLY A CA 1
ATOM 1538 C C . GLY A 1 195 ? 10.706 11.858 -3.862 1.00 83.94 195 GLY A C 1
ATOM 1539 O O . GLY A 1 195 ? 10.484 11.215 -2.835 1.00 83.94 195 GLY A O 1
ATOM 1540 N N . PHE A 1 196 ? 10.616 13.187 -3.927 1.00 84.81 196 PHE A N 1
ATOM 1541 C CA . PHE A 1 196 ? 10.199 14.033 -2.803 1.00 84.81 196 PHE A CA 1
ATOM 1542 C C . PHE A 1 196 ? 8.896 13.545 -2.148 1.00 84.81 196 PHE A C 1
ATOM 1544 O O . PHE A 1 196 ? 8.825 13.413 -0.932 1.00 84.81 196 PHE A O 1
ATOM 1551 N N . GLU A 1 197 ? 7.893 13.187 -2.955 1.00 84.25 197 GLU A N 1
ATOM 1552 C CA . GLU A 1 197 ? 6.594 12.691 -2.475 1.00 84.25 197 GLU A CA 1
ATOM 1553 C C . GLU A 1 197 ? 6.722 11.412 -1.634 1.00 84.25 197 GLU A C 1
ATOM 1555 O O . GLU A 1 197 ? 6.065 11.275 -0.603 1.00 84.25 197 GLU A O 1
ATOM 1560 N N . LEU A 1 198 ? 7.589 10.481 -2.043 1.00 86.81 198 LEU A N 1
ATOM 1561 C CA . LEU A 1 198 ? 7.814 9.231 -1.319 1.00 86.81 198 LEU A CA 1
ATOM 1562 C C . LEU A 1 198 ? 8.626 9.459 -0.040 1.00 86.81 198 LEU A C 1
ATOM 1564 O O . LEU A 1 198 ? 8.292 8.884 0.995 1.00 86.81 198 LEU A O 1
ATOM 1568 N N . ALA A 1 199 ? 9.636 10.335 -0.089 1.00 87.12 199 ALA A N 1
ATOM 1569 C CA . ALA A 1 199 ? 10.400 10.739 1.091 1.00 87.12 199 ALA A CA 1
ATOM 1570 C C . ALA A 1 199 ? 9.490 11.393 2.144 1.00 87.12 199 ALA A C 1
ATOM 1572 O O . ALA A 1 199 ? 9.451 10.946 3.291 1.00 87.12 199 ALA A O 1
ATOM 1573 N N . GLN A 1 200 ? 8.681 12.373 1.730 1.00 89.00 200 GLN A N 1
ATOM 1574 C CA . GLN A 1 200 ? 7.716 13.036 2.603 1.00 89.00 200 GLN A CA 1
ATOM 1575 C C . GLN A 1 200 ? 6.663 12.053 3.123 1.00 89.00 200 GLN A C 1
ATOM 1577 O O . GLN A 1 200 ? 6.303 12.089 4.301 1.00 89.00 200 GLN A O 1
ATOM 1582 N N . SER A 1 201 ? 6.178 11.142 2.271 1.00 89.25 201 SER A N 1
ATOM 1583 C CA . SER A 1 201 ? 5.210 10.134 2.699 1.00 89.25 201 SER A CA 1
ATOM 1584 C C . SER A 1 201 ? 5.793 9.198 3.752 1.00 89.25 201 SER A C 1
ATOM 1586 O O . SER A 1 201 ? 5.112 8.916 4.736 1.00 89.25 201 SER A O 1
ATOM 1588 N N . ARG A 1 202 ? 7.052 8.772 3.608 1.00 90.69 202 ARG A N 1
ATOM 1589 C CA . ARG A 1 202 ? 7.752 7.983 4.629 1.00 90.69 202 ARG A CA 1
ATOM 1590 C C . ARG A 1 202 ? 7.821 8.724 5.959 1.00 90.69 202 ARG A C 1
ATOM 1592 O O . ARG A 1 202 ? 7.452 8.150 6.977 1.00 90.69 202 ARG A O 1
ATOM 1599 N N . GLU A 1 203 ? 8.222 9.993 5.963 1.00 89.94 203 GLU A N 1
ATOM 1600 C CA . GLU A 1 203 ? 8.267 10.802 7.189 1.00 89.94 203 GLU A CA 1
ATOM 1601 C C . GLU A 1 203 ? 6.894 10.906 7.862 1.00 89.94 203 GLU A C 1
ATOM 1603 O O . GLU A 1 203 ? 6.765 10.642 9.061 1.00 89.94 203 GLU A O 1
ATOM 1608 N N . ASN A 1 204 ? 5.855 11.209 7.082 1.00 91.19 204 ASN A N 1
ATOM 1609 C CA . ASN A 1 204 ? 4.484 11.310 7.576 1.00 91.19 204 ASN A CA 1
ATOM 1610 C C . ASN A 1 204 ? 3.988 9.980 8.159 1.00 91.19 204 ASN A C 1
ATOM 1612 O O . ASN A 1 204 ? 3.323 9.965 9.196 1.00 91.19 204 ASN A O 1
ATOM 1616 N N . LEU A 1 205 ? 4.319 8.857 7.518 1.00 92.19 205 LEU A N 1
ATOM 1617 C CA . LEU A 1 205 ? 3.961 7.523 7.997 1.00 92.19 205 LEU A CA 1
ATOM 1618 C C . LEU A 1 205 ? 4.695 7.159 9.285 1.00 92.19 205 LEU A C 1
ATOM 1620 O O . LEU A 1 205 ? 4.079 6.596 10.186 1.00 92.19 205 LEU A O 1
ATOM 1624 N N . CYS A 1 206 ? 5.968 7.527 9.417 1.00 91.75 206 CYS A N 1
ATOM 1625 C CA . CYS A 1 206 ? 6.709 7.337 10.660 1.00 91.75 206 CYS A CA 1
ATOM 1626 C C . CYS A 1 206 ? 6.079 8.120 11.818 1.00 91.75 206 CYS A C 1
ATOM 1628 O O . CYS A 1 206 ? 5.942 7.581 12.914 1.00 91.75 206 CYS A O 1
ATOM 1630 N N . GLN A 1 207 ? 5.657 9.368 11.590 1.00 91.31 207 GLN A N 1
ATOM 1631 C CA . GLN A 1 207 ? 4.948 10.149 12.613 1.00 91.31 207 GLN A CA 1
ATOM 1632 C C . GLN A 1 207 ? 3.568 9.564 12.935 1.00 91.31 207 GLN A C 1
ATOM 1634 O O . GLN A 1 207 ? 3.159 9.511 14.097 1.00 91.31 207 GLN A O 1
ATOM 1639 N N . PHE A 1 208 ? 2.863 9.067 11.918 1.00 91.56 208 PHE A N 1
ATOM 1640 C CA . PHE A 1 208 ? 1.588 8.389 12.110 1.00 91.56 208 PHE A CA 1
ATOM 1641 C C . PHE A 1 208 ? 1.740 7.137 12.984 1.00 91.56 208 PHE A C 1
ATOM 1643 O O . PHE A 1 208 ? 1.022 6.989 13.968 1.00 91.56 208 PHE A O 1
ATOM 1650 N N . VAL A 1 209 ? 2.707 6.267 12.685 1.00 92.81 209 VAL A N 1
ATOM 1651 C CA . VAL A 1 209 ? 2.948 5.050 13.472 1.00 92.81 209 VAL A CA 1
ATOM 1652 C C . VAL A 1 209 ? 3.321 5.377 14.920 1.00 92.81 209 VAL A C 1
ATOM 1654 O O . VAL A 1 209 ? 2.776 4.766 15.834 1.00 92.81 209 VAL A O 1
ATOM 1657 N N . LYS A 1 210 ? 4.158 6.395 15.149 1.00 91.88 210 LYS A N 1
ATOM 1658 C CA . LYS A 1 210 ? 4.522 6.859 16.502 1.00 91.88 210 LYS A CA 1
ATOM 1659 C C . LYS A 1 210 ? 3.336 7.324 17.344 1.00 91.88 210 LYS A C 1
ATOM 1661 O O . LYS A 1 210 ? 3.369 7.217 18.565 1.00 91.88 210 LYS A O 1
ATOM 1666 N N . SER A 1 211 ? 2.315 7.886 16.700 1.00 89.69 211 SER A N 1
ATOM 1667 C CA . SER A 1 211 ? 1.109 8.388 17.370 1.00 89.69 211 SER A CA 1
ATOM 1668 C C . SER A 1 211 ? -0.011 7.351 17.469 1.00 89.69 211 SER A C 1
ATOM 1670 O O . SER A 1 211 ? -1.030 7.612 18.111 1.00 89.69 211 SER A O 1
ATOM 1672 N N . ALA A 1 212 ? 0.159 6.172 16.864 1.00 88.00 212 ALA A N 1
ATOM 1673 C CA . ALA A 1 212 ? -0.832 5.111 16.918 1.00 88.00 212 ALA A CA 1
ATOM 1674 C C . ALA A 1 212 ? -0.971 4.529 18.343 1.00 88.00 212 ALA A C 1
ATOM 1676 O O . ALA A 1 212 ? -0.022 4.559 19.133 1.00 88.00 212 ALA A O 1
ATOM 1677 N N . PRO A 1 213 ? -2.141 3.960 18.699 1.00 87.44 213 PRO A N 1
ATOM 1678 C CA . PRO A 1 213 ? -2.327 3.322 19.999 1.00 87.44 213 PRO A CA 1
ATOM 1679 C C . PRO A 1 213 ? -1.307 2.204 20.231 1.00 87.44 213 PRO A C 1
ATOM 1681 O O . PRO A 1 213 ? -1.089 1.384 19.342 1.00 87.44 213 PRO A O 1
ATOM 1684 N N . LYS A 1 214 ? -0.769 2.095 21.454 1.00 87.38 214 LYS A N 1
ATOM 1685 C CA . LYS A 1 214 ? 0.216 1.057 21.833 1.00 87.38 214 LYS A CA 1
ATOM 1686 C C . LYS A 1 214 ? -0.276 -0.384 21.652 1.00 87.38 214 LYS A C 1
ATOM 1688 O O . LYS A 1 214 ? 0.536 -1.297 21.585 1.00 87.38 214 LYS A O 1
ATOM 1693 N N . SER A 1 215 ? -1.591 -0.595 21.583 1.00 90.19 215 SER A N 1
ATOM 1694 C CA . SER A 1 215 ? -2.185 -1.897 21.265 1.00 90.19 215 SER A CA 1
ATOM 1695 C C . SER A 1 215 ? -2.124 -2.252 19.771 1.00 90.19 215 SER A C 1
ATOM 1697 O O . SER A 1 215 ? -2.575 -3.329 19.379 1.00 90.19 215 SER A O 1
ATOM 1699 N N . THR A 1 216 ? -1.571 -1.368 18.936 1.00 93.75 216 THR A N 1
ATOM 1700 C CA . THR A 1 216 ? -1.333 -1.592 17.509 1.00 93.75 216 THR A CA 1
ATOM 1701 C C . THR A 1 216 ? 0.116 -1.993 17.285 1.00 93.75 216 THR A C 1
ATOM 1703 O O . THR A 1 216 ? 1.037 -1.234 17.574 1.00 93.75 216 THR A O 1
ATOM 1706 N N . ARG A 1 217 ? 0.317 -3.184 16.732 1.00 95.69 217 ARG A N 1
ATOM 1707 C CA . ARG A 1 217 ? 1.617 -3.707 16.327 1.00 95.69 217 ARG A CA 1
ATOM 1708 C C . ARG A 1 217 ? 1.758 -3.597 14.814 1.00 95.69 217 ARG A C 1
ATOM 171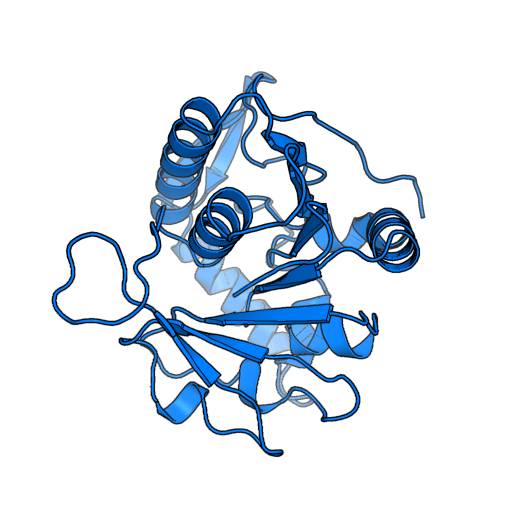0 O O . ARG A 1 217 ? 0.950 -4.154 14.073 1.00 95.69 217 ARG A O 1
ATOM 1717 N N . PHE A 1 218 ? 2.801 -2.905 14.370 1.00 96.69 218 PHE A N 1
ATOM 1718 C CA . PHE A 1 218 ? 3.154 -2.774 12.958 1.00 96.69 218 PHE A CA 1
ATOM 1719 C C . PHE A 1 218 ? 4.309 -3.711 12.627 1.00 96.69 218 PHE A C 1
ATOM 1721 O O . PHE A 1 218 ? 5.295 -3.752 13.359 1.00 96.69 218 PHE A O 1
ATOM 1728 N N . ILE A 1 219 ? 4.186 -4.459 11.534 1.00 96.94 219 ILE A N 1
ATOM 1729 C CA . ILE A 1 219 ? 5.179 -5.443 11.095 1.00 96.94 219 ILE A CA 1
ATOM 1730 C C . ILE A 1 219 ? 5.484 -5.180 9.631 1.00 96.94 219 ILE A C 1
ATOM 1732 O O . ILE A 1 219 ? 4.579 -5.205 8.803 1.00 96.94 219 ILE A O 1
ATOM 1736 N N . GLU A 1 220 ? 6.742 -4.952 9.287 1.00 95.44 220 GLU A N 1
ATOM 1737 C CA . GLU A 1 220 ? 7.137 -4.566 7.936 1.00 95.44 220 GLU A CA 1
ATOM 1738 C C . GLU A 1 220 ? 8.115 -5.554 7.317 1.00 95.44 220 GLU A C 1
ATOM 1740 O O . GLU A 1 220 ? 9.086 -5.970 7.951 1.00 95.44 220 GLU A O 1
ATOM 1745 N N . TYR A 1 221 ? 7.861 -5.877 6.047 1.00 94.44 221 TYR A N 1
ATOM 1746 C CA . TYR A 1 221 ? 8.651 -6.826 5.262 1.00 94.44 221 TYR A CA 1
ATOM 1747 C C . TYR A 1 221 ? 9.506 -6.144 4.181 1.00 94.44 221 TYR A C 1
ATOM 1749 O O . TYR A 1 221 ? 10.463 -6.724 3.675 1.00 94.44 221 TYR A O 1
ATOM 1757 N N . SER A 1 222 ? 9.260 -4.865 3.886 1.00 89.69 222 SER A N 1
ATOM 1758 C CA . SER A 1 222 ? 9.903 -4.109 2.795 1.00 89.69 222 SER A CA 1
ATOM 1759 C C . SER A 1 222 ? 11.248 -3.473 3.162 1.00 89.69 222 SER A C 1
ATOM 1761 O O . SER A 1 222 ? 11.247 -2.602 4.022 1.00 89.69 222 SER A O 1
ATOM 1763 N N . PRO A 1 223 ? 12.389 -3.868 2.566 1.00 83.25 223 PRO A N 1
ATOM 1764 C CA . PRO A 1 223 ? 13.747 -3.530 3.019 1.00 83.25 223 PRO A CA 1
ATOM 1765 C C . PRO A 1 223 ? 13.999 -2.037 3.230 1.00 83.25 223 PRO A C 1
ATOM 1767 O O . PRO A 1 223 ? 14.855 -1.693 4.039 1.00 83.25 223 PRO A O 1
ATOM 1770 N N . LEU A 1 224 ? 13.255 -1.177 2.532 1.00 83.44 224 LEU A N 1
ATOM 1771 C CA . LEU A 1 224 ? 13.451 0.270 2.506 1.00 83.44 224 LEU A CA 1
ATOM 1772 C C . LEU A 1 224 ? 12.248 1.070 3.031 1.00 83.44 224 LEU A C 1
ATOM 1774 O O . LEU A 1 224 ? 12.084 2.228 2.664 1.00 83.44 224 LEU A O 1
ATOM 1778 N N . GLY A 1 225 ? 11.390 0.456 3.848 1.00 85.88 225 GLY A N 1
ATOM 1779 C CA . GLY A 1 225 ? 10.155 1.083 4.317 1.00 85.88 225 GLY A CA 1
ATOM 1780 C C . GLY A 1 225 ? 10.346 2.166 5.390 1.00 85.88 225 GLY A C 1
ATOM 1781 O O . GLY A 1 225 ? 11.110 3.119 5.235 1.00 85.88 225 GLY A O 1
ATOM 1782 N N . LEU A 1 226 ? 9.600 2.081 6.487 1.00 88.56 226 LEU A N 1
ATOM 1783 C CA . LEU A 1 226 ? 9.488 3.145 7.490 1.00 88.56 226 LEU A CA 1
ATOM 1784 C C . LEU A 1 226 ? 10.756 3.324 8.337 1.00 88.56 226 LEU A C 1
ATOM 1786 O O . LEU A 1 226 ? 11.064 4.437 8.756 1.00 88.56 226 LEU A O 1
ATOM 1790 N N . GLU A 1 227 ? 11.505 2.245 8.582 1.00 82.38 227 GLU A N 1
ATOM 1791 C CA . GLU A 1 227 ? 12.759 2.255 9.361 1.00 82.38 227 GLU A CA 1
ATOM 1792 C C . GLU A 1 227 ? 12.670 2.961 10.729 1.00 82.38 227 GLU A C 1
ATOM 1794 O O . GLU A 1 227 ? 13.603 3.627 11.190 1.00 82.38 227 GLU A O 1
ATOM 1799 N N . THR A 1 228 ? 11.544 2.793 11.416 1.00 87.56 228 THR A N 1
ATOM 1800 C CA . THR A 1 228 ? 11.313 3.353 12.749 1.00 87.56 228 THR A CA 1
ATOM 1801 C C . THR A 1 228 ? 11.290 2.247 13.815 1.00 87.56 228 THR A C 1
ATOM 1803 O O . THR A 1 228 ? 10.845 1.141 13.513 1.00 87.56 228 THR A O 1
ATOM 1806 N N . PRO A 1 229 ? 11.770 2.491 15.056 1.00 88.62 229 PRO A N 1
ATOM 1807 C CA . PRO A 1 229 ? 11.729 1.492 16.133 1.00 88.62 229 PRO A CA 1
ATOM 1808 C C . PRO A 1 229 ? 10.318 1.009 16.490 1.00 88.62 229 PRO A C 1
ATOM 1810 O O . PRO A 1 229 ? 10.168 -0.087 17.019 1.00 88.62 229 PRO A O 1
ATOM 1813 N N . ASP A 1 230 ? 9.303 1.817 16.187 1.00 91.69 230 ASP A N 1
ATOM 1814 C CA . ASP A 1 230 ? 7.890 1.522 16.434 1.00 91.69 230 ASP A CA 1
ATOM 1815 C C . ASP A 1 230 ? 7.303 0.484 15.450 1.00 91.69 230 ASP A C 1
ATOM 1817 O O . ASP A 1 230 ? 6.142 0.091 15.567 1.00 91.69 230 ASP A O 1
ATOM 1821 N N . VAL A 1 231 ? 8.101 0.028 14.477 1.00 93.81 231 VAL A N 1
ATOM 1822 C CA . VAL A 1 231 ? 7.732 -0.992 13.489 1.00 93.81 231 VAL A CA 1
ATOM 1823 C C . VAL A 1 231 ? 8.656 -2.199 13.631 1.00 93.81 231 VAL A C 1
ATOM 1825 O O . VAL A 1 231 ? 9.878 -2.098 13.518 1.00 93.81 231 VAL A O 1
ATOM 1828 N N . GLU A 1 232 ? 8.063 -3.373 13.838 1.00 94.75 232 GLU A N 1
ATOM 1829 C CA . GLU A 1 232 ? 8.784 -4.641 13.861 1.00 94.75 232 GLU A CA 1
ATOM 1830 C C . GLU A 1 232 ? 9.270 -4.985 12.449 1.00 94.75 232 GLU A C 1
ATOM 1832 O O . GLU A 1 232 ? 8.481 -5.209 11.530 1.00 94.75 232 GLU A O 1
ATOM 1837 N N . ARG A 1 233 ? 10.587 -5.069 12.276 1.00 92.38 233 ARG A N 1
ATOM 1838 C CA . ARG A 1 233 ? 11.199 -5.442 11.003 1.00 92.38 233 ARG A CA 1
ATOM 1839 C C . ARG A 1 233 ? 11.245 -6.962 10.857 1.00 92.38 233 ARG A C 1
ATOM 1841 O O . ARG A 1 233 ? 11.865 -7.638 11.677 1.00 92.38 233 ARG A O 1
ATOM 1848 N N . ARG A 1 234 ? 10.669 -7.497 9.779 1.00 93.25 234 ARG A N 1
ATOM 1849 C CA . ARG A 1 234 ? 10.812 -8.905 9.384 1.00 93.25 234 ARG A CA 1
ATOM 1850 C C . ARG A 1 234 ? 11.394 -9.012 7.984 1.00 93.25 234 ARG A C 1
ATOM 1852 O O . ARG A 1 234 ? 11.169 -8.165 7.127 1.00 93.25 234 ARG A O 1
ATOM 1859 N N . PHE A 1 235 ? 12.159 -10.069 7.756 1.00 88.50 235 PHE A N 1
ATOM 1860 C CA . PHE A 1 235 ? 12.648 -10.411 6.426 1.00 88.50 235 PHE A CA 1
ATOM 1861 C C . PHE A 1 235 ? 11.765 -11.521 5.863 1.00 88.50 235 PHE A C 1
ATOM 1863 O O . PHE A 1 235 ? 11.482 -12.464 6.607 1.00 88.50 235 PHE A O 1
ATOM 1870 N N . PRO A 1 236 ? 11.324 -11.419 4.598 1.00 86.81 236 PRO A N 1
ATOM 1871 C CA . PRO A 1 236 ? 10.596 -12.505 3.968 1.00 86.81 236 PRO A CA 1
ATOM 1872 C C . PRO A 1 236 ? 11.392 -13.811 4.021 1.00 86.81 236 PRO A C 1
ATOM 1874 O O . PRO A 1 236 ? 12.613 -13.815 3.812 1.00 86.81 236 PRO A O 1
ATOM 1877 N N . ALA A 1 237 ? 10.717 -14.917 4.322 1.00 82.81 237 ALA A N 1
ATOM 1878 C CA . ALA A 1 237 ? 11.317 -16.238 4.249 1.00 82.81 237 ALA A CA 1
ATOM 1879 C C . ALA A 1 237 ? 11.754 -16.510 2.803 1.00 82.81 237 ALA A C 1
ATOM 1881 O O . ALA A 1 237 ? 11.024 -16.199 1.864 1.00 82.81 237 ALA A O 1
ATOM 1882 N N . ARG A 1 238 ? 12.946 -17.096 2.614 1.00 67.31 238 ARG A N 1
ATOM 1883 C CA . ARG A 1 238 ? 13.414 -17.487 1.275 1.00 67.31 238 ARG A CA 1
ATOM 1884 C C . ARG A 1 238 ? 12.388 -18.443 0.657 1.00 67.31 238 ARG A C 1
ATOM 1886 O O . ARG A 1 238 ? 12.191 -19.534 1.187 1.00 67.31 238 ARG A O 1
ATOM 1893 N N . SER A 1 239 ? 11.736 -17.991 -0.412 1.00 56.38 239 SER A N 1
ATOM 1894 C CA . SER A 1 239 ? 10.832 -18.768 -1.267 1.00 56.38 239 SER A CA 1
ATOM 1895 C C . SER A 1 239 ? 11.603 -19.643 -2.242 1.00 56.38 239 SER A C 1
ATOM 1897 O O . SER A 1 239 ? 12.577 -19.100 -2.817 1.00 56.38 239 SER A O 1
#

Secondary structure (DSSP, 8-state):
-EESSSEEEEE---GGGGG-HHHHHHHHHTTPEEEEEGGGHHHHHHH---SSEEEEE---S---TGGG--TTS--EEEEETTS-GGGG--SS--EEEEEEETT--SSSPEE---SSHHHHHHHHHHHSEESSS-EEEEEES---SPBTTB-S-GGGGGGS-GGGHHHHHHHHHHHHHHH--EEEE-TTS-EEEE-HHHHHHHHHHHHHHHHS-TTEEEEE--TTS---TTEEE-PPP--

Solvent-accessible surface area (backbone atoms only — not comparable to full-atom values): 13104 Å² total; per-residue (Å²): 117,80,36,90,55,32,39,34,35,38,39,38,62,24,46,55,42,73,52,32,65,62,59,54,54,49,38,51,76,74,62,30,40,34,36,30,36,33,71,26,39,40,32,46,50,71,77,45,78,53,92,39,37,35,36,40,42,58,52,57,63,87,54,67,38,58,41,66,46,70,86,86,56,71,51,36,34,43,33,34,71,72,26,27,72,76,37,73,51,58,90,57,95,67,58,72,45,62,27,37,48,71,92,60,86,81,88,55,56,70,37,48,63,36,71,41,64,62,34,31,48,50,40,41,67,76,64,52,53,43,82,44,89,46,34,41,40,36,37,34,7,42,20,56,53,53,51,89,99,45,82,58,21,76,39,39,56,72,66,44,58,87,93,45,46,68,64,51,51,52,53,49,44,51,51,51,62,73,43,52,73,35,74,46,74,45,91,89,72,49,80,41,55,15,29,54,65,34,50,51,20,36,52,41,44,43,56,50,58,70,70,48,62,88,51,51,46,39,36,36,47,20,95,56,35,66,86,43,92,81,40,49,79,47,74,60,62,91,124

Nearest PDB structures (foldseek):
  5mu5-assembly1_A  TM=7.249E-01  e=4.090E-05  Paramagnetospirillum magneticum AMB-1
  4xbj-assembly2_D  TM=3.562E-01  e=1.776E+00  Escherichia coli
  2y5s-assembly1_A  TM=2.712E-01  e=3.885E+00  Burkholderia cenocepacia
  7kh2-assembly1_C  TM=1.803E-01  e=5.434E+00  Francisella tularensis subsp. novicida

Radius of gyration: 16.97 Å; Cα contacts (8 Å, |Δi|>4): 477; chains: 1; bounding box: 44×38×49 Å

Organism: Turneriella parva (strain ATCC BAA-1111 / DSM 21527 / NCTC 11395 / H) (NCBI:txid869212)

Mean predicted aligned error: 6.16 Å

Sequence (239 aa):
MSSEAGLFALIGAGPSLDYCDTEISDLLRRGAHFFISDSIASGFLRRWRPRRASVFTVENRRHMYIHRISGEVDFSVLAYQGANARNLRFTKARVVSQFKITGESGELPMLHSPGTVFGVMLSCAATVNVSSDSREIHLLGADLSYIDNQVYCRYIDDHTPPGNRLLTRELWQFEIMLKKSSVVHLRAGYAIRTGFELAQSRENLCQFVKSAPKSTRFIEYSPLGLETPDVERRFPARS